Protein AF-A0A3R6VD70-F1 (afdb_monomer)

Secondary structure (DSSP, 8-state):
----S-HHHHHHHHHHHHHHHHHHTTS---HHHHHHHHHHHS-------S--------TTHHHHHHHH--STTTS---TT----------PPP---------------------PPPHHHHHHHHHHHHHHHHHHHHHHHHSPPPPPPPPP--S--HHHHHHHHHHHHHHHHHHHHHHHHHHHT--

Solvent-accessible surface area (backbone atoms only — not comparable to full-atom values): 12251 Å² total; per-residue (Å²): 126,83,85,60,96,45,71,65,60,44,52,50,52,38,43,52,52,20,53,52,51,18,66,76,64,79,41,94,55,50,40,67,57,53,52,49,52,51,63,67,65,46,80,67,74,74,72,83,63,92,74,71,70,81,71,78,70,60,96,57,48,69,60,49,36,26,74,70,41,93,46,88,87,49,39,65,82,65,90,78,67,83,76,81,75,87,71,91,79,84,85,83,88,85,80,88,84,89,78,89,85,81,89,84,90,86,88,80,92,77,81,86,71,80,71,72,53,70,65,57,56,51,52,52,52,52,50,52,51,53,53,52,52,53,53,50,52,53,63,70,66,53,78,75,83,79,76,84,80,77,88,82,84,62,89,44,73,66,57,53,52,49,52,52,50,54,53,50,50,52,52,50,52,56,49,50,52,53,57,50,55,61,70,71,75,120

Foldseek 3Di:
DPPDPDPVVLQVVLVVVQVVVCVVVVHHDDSVNVVVVVVVPPPPVPDCPVPPPPPPQPPCNLVCCQPPPPDPPSHDPPPPPPPDPDDDDDDDDDDDDDDDDDDDDDDDDDDDPPPDPVVVVVVVVVVVVVVVVVVVVVVVPDDDDDDDDDDPPDCDPVNVVVVVVVVVVVVVVVVVVVVVVVVVPD

Organism: NCBI:txid157072

Radius of gyration: 37.39 Å; Cα contacts (8 Å, |Δi|>4): 38; chains: 1; bounding box: 80×37×116 Å

Structure (mmCIF, N/CA/C/O backbone):
data_AF-A0A3R6VD70-F1
#
_entry.id   AF-A0A3R6VD70-F1
#
loop_
_atom_site.group_PDB
_atom_site.id
_atom_site.type_symbol
_atom_site.label_atom_id
_atom_site.label_alt_id
_atom_site.label_comp_id
_atom_site.label_asym_id
_atom_site.label_entity_id
_atom_site.label_seq_id
_atom_site.pdbx_PDB_ins_code
_atom_site.Cartn_x
_atom_site.Cartn_y
_atom_site.Cartn_z
_atom_site.occupancy
_atom_site.B_iso_or_equiv
_atom_site.auth_seq_id
_atom_site.auth_comp_id
_atom_site.auth_asym_id
_atom_site.auth_atom_id
_atom_site.pdbx_PDB_model_num
ATOM 1 N N . MET A 1 1 ? -10.409 2.664 -9.707 1.00 54.69 1 MET A N 1
ATOM 2 C CA . MET A 1 1 ? -11.644 3.455 -9.497 1.00 54.69 1 MET A CA 1
ATOM 3 C C . MET A 1 1 ? -12.733 2.762 -10.300 1.00 54.69 1 MET A C 1
ATOM 5 O O . MET A 1 1 ? -12.406 2.217 -11.344 1.00 54.69 1 MET A O 1
ATOM 9 N N . PHE A 1 2 ? -13.987 2.691 -9.835 1.00 66.00 2 PHE A N 1
ATOM 10 C CA . PHE A 1 2 ? -15.062 2.244 -10.731 1.00 66.00 2 PHE A CA 1
ATOM 11 C C . PHE A 1 2 ? -15.279 3.346 -11.771 1.00 66.00 2 PHE A C 1
ATOM 13 O O . PHE A 1 2 ? -16.071 4.271 -11.566 1.00 66.00 2 PHE A O 1
ATOM 20 N N . ASP A 1 3 ? -14.532 3.271 -12.869 1.00 65.06 3 ASP A N 1
ATOM 21 C CA . ASP A 1 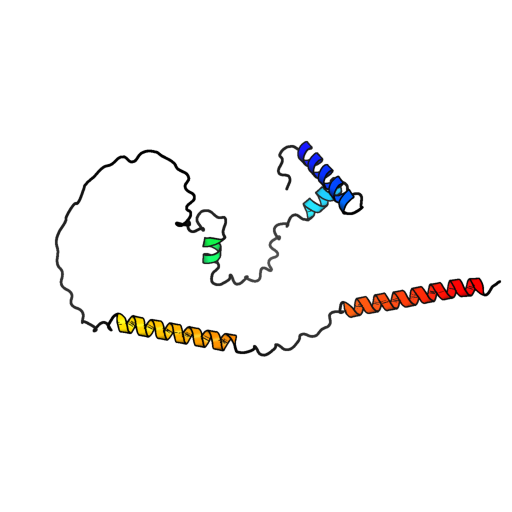3 ? -14.520 4.251 -13.956 1.00 65.06 3 ASP A CA 1
ATOM 22 C C . ASP A 1 3 ? -15.716 4.058 -14.895 1.00 65.06 3 ASP A C 1
ATOM 24 O O . ASP A 1 3 ? -15.616 4.090 -16.118 1.00 65.06 3 ASP A O 1
ATOM 28 N N . SER A 1 4 ? -16.898 3.873 -14.306 1.00 72.38 4 SER A N 1
ATOM 29 C CA . SER A 1 4 ? -18.149 3.866 -15.050 1.00 72.38 4 SER A CA 1
ATOM 30 C C . SER A 1 4 ? -18.675 5.290 -15.220 1.00 72.38 4 SER A C 1
ATOM 32 O O . SER A 1 4 ? -18.769 6.071 -14.268 1.00 72.38 4 SER A O 1
ATOM 34 N N . LYS A 1 5 ? -19.089 5.638 -16.440 1.00 77.06 5 LYS A N 1
ATOM 35 C CA . LYS A 1 5 ? -19.826 6.883 -16.717 1.00 77.06 5 LYS A CA 1
ATOM 36 C C . LYS A 1 5 ? -21.258 6.847 -16.157 1.00 77.06 5 LYS A C 1
ATOM 38 O O . LYS A 1 5 ? -21.914 7.880 -16.097 1.00 77.06 5 LYS A O 1
ATOM 43 N N . ASN A 1 6 ? -21.735 5.680 -15.716 1.00 87.44 6 ASN A N 1
ATOM 44 C CA . ASN A 1 6 ? -23.078 5.480 -15.187 1.00 87.44 6 ASN A CA 1
ATOM 45 C C . ASN A 1 6 ? -23.104 5.584 -13.649 1.00 87.44 6 ASN A C 1
ATOM 47 O O . ASN A 1 6 ? -22.506 4.777 -12.931 1.00 87.44 6 ASN A O 1
ATOM 51 N N . ASN A 1 7 ? -23.861 6.556 -13.133 1.00 85.50 7 ASN A N 1
ATOM 52 C CA . ASN A 1 7 ? -24.003 6.803 -11.695 1.00 85.50 7 ASN A CA 1
ATOM 53 C C . ASN A 1 7 ? -24.642 5.632 -10.929 1.00 85.50 7 ASN A C 1
ATOM 55 O O . ASN A 1 7 ? -24.293 5.407 -9.771 1.00 85.50 7 ASN A O 1
ATOM 59 N N . ASN A 1 8 ? -25.543 4.869 -11.554 1.00 86.44 8 ASN A N 1
ATOM 60 C CA . ASN A 1 8 ? -26.192 3.728 -10.905 1.00 86.44 8 ASN A CA 1
ATOM 61 C C . ASN A 1 8 ? -25.227 2.556 -10.735 1.00 86.44 8 ASN A C 1
ATOM 63 O O . ASN A 1 8 ? -25.192 1.948 -9.671 1.00 86.44 8 ASN A O 1
ATOM 67 N N . GLN A 1 9 ? -24.383 2.297 -11.736 1.00 87.25 9 GLN A N 1
ATOM 68 C CA . GLN A 1 9 ? -23.350 1.262 -11.638 1.00 87.25 9 GLN A CA 1
ATOM 69 C C . GLN A 1 9 ? -22.338 1.590 -10.540 1.00 87.25 9 GLN A C 1
ATOM 71 O O . GLN A 1 9 ? -21.987 0.720 -9.752 1.00 87.25 9 GLN A O 1
ATOM 76 N N . LYS A 1 10 ? -21.933 2.862 -10.423 1.00 87.44 10 LYS A N 1
ATOM 77 C CA . LYS A 1 10 ? -21.079 3.319 -9.317 1.00 87.44 10 LYS A CA 1
ATOM 78 C C . LYS A 1 10 ? -21.723 3.060 -7.957 1.00 87.44 10 LYS A C 1
ATOM 80 O O . LYS A 1 10 ? -21.079 2.490 -7.083 1.00 87.44 10 LYS A O 1
ATOM 85 N N . LYS A 1 11 ? -22.992 3.444 -7.777 1.00 87.25 11 LYS A N 1
ATOM 86 C CA . LYS A 1 11 ? -23.724 3.211 -6.520 1.00 87.25 11 LYS A CA 1
ATOM 87 C C . LYS A 1 11 ? -23.830 1.724 -6.187 1.00 87.25 11 LYS A C 1
ATOM 89 O O . LYS A 1 11 ? -23.557 1.354 -5.051 1.00 87.25 11 LYS A O 1
ATOM 94 N N . LEU A 1 12 ? -24.175 0.891 -7.169 1.00 90.25 12 LEU A N 1
ATOM 95 C CA . LEU A 1 12 ? -24.279 -0.556 -6.992 1.00 90.25 12 LEU A CA 1
ATOM 96 C C . LEU A 1 12 ? -22.931 -1.174 -6.602 1.00 90.25 12 LEU A C 1
ATOM 98 O O . LEU A 1 12 ? -22.871 -1.971 -5.675 1.00 90.25 12 LEU A O 1
ATOM 102 N N . ALA A 1 13 ? -21.845 -0.753 -7.247 1.00 89.62 13 ALA A N 1
ATOM 103 C CA . ALA A 1 13 ? -20.505 -1.239 -6.946 1.00 89.62 13 ALA A CA 1
ATOM 104 C C . ALA A 1 13 ? -20.054 -0.865 -5.522 1.00 89.62 13 ALA A C 1
ATOM 106 O O . ALA A 1 13 ? -19.558 -1.713 -4.785 1.00 89.62 13 ALA A O 1
ATOM 107 N N . TYR A 1 14 ? -20.296 0.379 -5.089 1.00 89.69 14 TYR A N 1
ATOM 108 C CA . TYR A 1 14 ? -20.021 0.790 -3.707 1.00 89.69 14 TYR A CA 1
ATOM 109 C C . TYR A 1 14 ? -20.935 0.108 -2.682 1.00 89.69 14 TYR A C 1
ATOM 111 O O . TYR A 1 14 ? -20.520 -0.089 -1.544 1.00 89.69 14 TYR A O 1
ATOM 119 N N . ALA A 1 15 ? -22.173 -0.232 -3.044 1.00 89.81 15 ALA A N 1
ATOM 120 C CA . ALA A 1 15 ? -23.073 -1.003 -2.187 1.00 89.81 15 ALA A CA 1
ATOM 121 C C . ALA A 1 15 ? -22.614 -2.462 -2.048 1.00 89.81 15 ALA A C 1
ATOM 123 O O . ALA A 1 15 ? -22.567 -2.974 -0.934 1.00 89.81 15 ALA A O 1
ATOM 124 N N . SER A 1 16 ? -22.196 -3.090 -3.150 1.00 91.50 16 SER A N 1
ATOM 125 C CA . SER A 1 16 ? -21.636 -4.446 -3.152 1.00 91.50 16 SER A CA 1
ATOM 126 C C . SER A 1 16 ? -20.364 -4.523 -2.310 1.00 91.50 16 SER A C 1
ATOM 128 O O . SER A 1 16 ? -20.257 -5.376 -1.436 1.00 91.50 16 SER A O 1
ATOM 130 N N . LEU A 1 17 ? -19.442 -3.575 -2.504 1.00 90.50 17 LEU A N 1
ATOM 131 C CA . LEU A 1 17 ? -18.210 -3.492 -1.720 1.00 90.50 17 LEU A CA 1
ATOM 132 C C . LEU A 1 17 ? -18.493 -3.252 -0.229 1.00 90.50 17 LEU A C 1
ATOM 134 O O . LEU A 1 17 ? -17.818 -3.813 0.627 1.00 90.50 17 LEU A O 1
ATOM 138 N N . ALA A 1 18 ? -19.497 -2.430 0.096 1.00 90.00 18 ALA A N 1
ATOM 139 C CA . ALA A 1 18 ? -19.909 -2.205 1.479 1.00 90.00 18 ALA A CA 1
ATOM 140 C C . ALA A 1 18 ? -20.423 -3.483 2.141 1.00 90.00 18 ALA A C 1
ATOM 142 O O . ALA A 1 18 ? -20.054 -3.754 3.281 1.00 90.00 18 ALA A O 1
ATOM 143 N N . ALA A 1 19 ? -21.247 -4.261 1.439 1.00 89.56 19 ALA A N 1
ATOM 144 C CA . ALA A 1 19 ? -21.772 -5.521 1.949 1.00 89.56 19 ALA A CA 1
ATOM 145 C C . ALA A 1 19 ? -20.649 -6.542 2.184 1.00 89.56 19 ALA A C 1
ATOM 147 O O . ALA A 1 19 ? -20.566 -7.116 3.265 1.00 89.56 19 ALA A O 1
ATOM 148 N N . GLU A 1 20 ? -19.745 -6.698 1.216 1.00 90.38 20 GLU A N 1
ATOM 149 C CA . GLU A 1 20 ? -18.618 -7.631 1.305 1.00 90.38 20 GLU A CA 1
ATOM 150 C C . GLU A 1 20 ? -17.663 -7.276 2.451 1.00 90.38 20 GLU A C 1
ATOM 152 O O . GLU A 1 20 ? -17.375 -8.114 3.305 1.00 90.38 20 GLU A O 1
ATOM 157 N N . LEU A 1 21 ? -17.263 -6.004 2.554 1.00 90.44 21 LEU A N 1
ATOM 158 C CA . LEU A 1 21 ? -16.431 -5.532 3.663 1.00 90.44 21 LEU A CA 1
ATOM 159 C C . LEU A 1 21 ? -17.140 -5.643 5.012 1.00 90.44 21 LEU A C 1
ATOM 161 O O . LEU A 1 21 ? -16.475 -5.841 6.027 1.00 90.44 21 LEU A O 1
ATOM 165 N N . SER A 1 22 ? -18.470 -5.516 5.037 1.00 89.62 22 SER A N 1
ATOM 166 C CA . SER A 1 22 ? -19.219 -5.643 6.285 1.00 89.62 22 SER A CA 1
ATOM 167 C C . SER A 1 22 ? -19.225 -7.067 6.819 1.00 89.62 22 SER A C 1
ATOM 169 O O . SER A 1 22 ? -19.112 -7.249 8.028 1.00 89.62 22 SER A O 1
ATOM 171 N N . VAL A 1 23 ? -19.311 -8.055 5.924 1.00 90.25 23 VAL A N 1
ATOM 172 C CA . VAL A 1 23 ? -19.190 -9.478 6.267 1.00 90.25 23 VAL A CA 1
ATOM 173 C C . VAL A 1 23 ? -17.756 -9.813 6.669 1.00 90.25 23 VAL A C 1
ATOM 175 O O . VAL A 1 23 ? -17.542 -10.497 7.659 1.00 90.25 23 VAL A O 1
ATOM 178 N N . GLN A 1 24 ? -16.761 -9.313 5.934 1.00 93.50 24 GLN A N 1
ATOM 179 C CA . GLN A 1 24 ? -15.360 -9.651 6.189 1.00 93.50 24 GLN A CA 1
ATOM 180 C C . GLN A 1 24 ? -14.827 -9.086 7.516 1.00 93.50 24 GLN A C 1
ATOM 182 O O . GLN A 1 24 ? -13.959 -9.692 8.138 1.00 93.50 24 GLN A O 1
ATOM 187 N N . MET A 1 25 ? -15.304 -7.909 7.924 1.00 90.88 25 MET A N 1
ATOM 188 C CA . MET A 1 25 ? -14.799 -7.181 9.094 1.00 90.88 25 MET A CA 1
ATOM 189 C C . MET A 1 25 ? -15.761 -7.210 10.292 1.00 90.88 25 MET A C 1
ATOM 191 O O . MET A 1 25 ? -15.547 -6.450 11.238 1.00 90.88 25 MET A O 1
ATOM 195 N N . ASP A 1 26 ? -16.843 -7.998 10.225 1.00 89.50 26 ASP A N 1
ATOM 196 C CA . ASP A 1 26 ? -17.923 -8.051 11.226 1.00 89.50 26 ASP A CA 1
ATOM 197 C C . ASP A 1 26 ? -18.410 -6.658 11.679 1.00 89.50 26 ASP A C 1
ATOM 199 O O . ASP A 1 26 ? -18.709 -6.396 12.848 1.00 89.50 26 ASP A O 1
ATOM 203 N N . ARG A 1 27 ? -18.468 -5.708 10.739 1.00 89.56 27 ARG A N 1
ATOM 204 C CA . ARG A 1 27 ? -18.794 -4.305 11.023 1.00 89.56 27 ARG A CA 1
ATOM 205 C C . ARG A 1 27 ? -19.620 -3.696 9.906 1.00 89.56 27 ARG A C 1
ATOM 207 O O . ARG A 1 27 ? -19.253 -3.782 8.749 1.00 89.56 27 ARG A O 1
ATOM 214 N N . THR A 1 28 ? -20.684 -2.969 10.234 1.00 87.94 28 THR A N 1
ATOM 215 C CA . THR A 1 28 ? -21.526 -2.321 9.217 1.00 87.94 28 THR A CA 1
ATOM 216 C C . THR A 1 28 ? -20.820 -1.131 8.557 1.00 87.94 28 THR A C 1
ATOM 218 O O . THR A 1 28 ? -20.562 -0.116 9.215 1.00 87.94 28 THR A O 1
ATOM 221 N N . PHE A 1 29 ? -20.568 -1.222 7.251 1.00 86.25 29 PHE A N 1
ATOM 222 C CA . PHE A 1 29 ? -20.078 -0.122 6.419 1.00 86.25 29 PHE A CA 1
ATOM 223 C C . PHE A 1 29 ? -21.181 0.428 5.512 1.00 86.25 29 PHE A C 1
ATOM 225 O O . PHE A 1 29 ? -21.961 -0.311 4.921 1.00 86.25 29 PHE A O 1
ATOM 232 N N . THR A 1 30 ? -21.232 1.754 5.362 1.00 88.81 30 THR A N 1
ATOM 233 C CA . THR A 1 30 ? -22.141 2.430 4.422 1.00 88.81 30 THR A CA 1
ATOM 234 C C . THR A 1 30 ? -21.397 2.845 3.155 1.00 88.81 30 THR A C 1
ATOM 236 O O . THR A 1 30 ? -20.272 3.342 3.226 1.00 88.81 30 THR A O 1
ATOM 239 N N . SER A 1 31 ? -22.047 2.767 1.990 1.00 84.00 31 SER A N 1
ATOM 240 C CA . SER A 1 31 ? -21.457 3.180 0.703 1.00 84.00 31 SER A CA 1
ATOM 241 C C . SER A 1 31 ? -20.896 4.608 0.715 1.00 84.00 31 SER A C 1
ATOM 243 O O . SER A 1 31 ? -19.850 4.862 0.125 1.00 84.00 31 SER A O 1
ATOM 245 N N . LYS A 1 32 ? -21.536 5.534 1.445 1.00 84.06 32 LYS A N 1
ATOM 246 C CA . LYS A 1 32 ? -21.049 6.912 1.627 1.00 84.06 32 LYS A CA 1
ATOM 247 C C . LYS A 1 32 ? -19.701 6.962 2.356 1.00 84.06 32 LYS A C 1
ATOM 249 O O . LYS A 1 32 ? -18.838 7.739 1.969 1.00 84.06 32 LYS A O 1
ATOM 254 N N . GLN A 1 33 ? -19.510 6.129 3.380 1.00 85.38 33 GLN A N 1
ATOM 255 C CA . GLN A 1 33 ? -18.261 6.075 4.146 1.00 85.38 33 GLN A CA 1
ATOM 256 C C . GLN A 1 33 ? -17.117 5.542 3.284 1.00 85.38 33 GLN A C 1
ATOM 258 O O . GLN A 1 33 ? -16.023 6.095 3.315 1.00 85.38 33 GLN A O 1
ATOM 263 N N . LEU A 1 34 ? -17.374 4.515 2.470 1.00 84.12 34 LEU A N 1
ATOM 264 C CA . LEU A 1 34 ? -16.377 3.982 1.539 1.00 84.12 34 LEU A CA 1
ATOM 265 C C . LEU A 1 34 ? -16.031 4.975 0.435 1.00 84.12 34 LEU A C 1
ATOM 267 O O . LEU A 1 34 ? -14.860 5.141 0.111 1.00 84.12 34 LEU A O 1
ATOM 271 N N . GLN A 1 35 ? -17.025 5.672 -0.114 1.00 83.56 35 GLN A N 1
ATOM 272 C CA . GLN A 1 35 ? -16.795 6.694 -1.130 1.00 83.56 35 GLN A CA 1
ATOM 273 C C . GLN A 1 35 ? -15.968 7.868 -0.587 1.00 83.56 35 GLN A C 1
ATOM 275 O O . GLN A 1 35 ? -15.071 8.356 -1.276 1.00 83.56 35 GLN A O 1
ATOM 280 N N . ASP A 1 36 ? -16.247 8.304 0.641 1.00 83.12 36 ASP A N 1
ATOM 281 C CA . ASP A 1 36 ? -15.520 9.379 1.316 1.00 83.12 36 ASP A CA 1
ATOM 282 C C . ASP A 1 36 ? -14.080 8.960 1.641 1.00 83.12 36 ASP A C 1
ATOM 284 O O . ASP A 1 36 ? -13.129 9.605 1.198 1.00 83.12 36 ASP A O 1
ATOM 288 N N . LYS A 1 37 ? -13.897 7.791 2.276 1.00 81.25 37 LYS A N 1
ATOM 289 C CA . LYS A 1 37 ? -12.568 7.218 2.536 1.00 81.25 37 LYS A CA 1
ATOM 290 C C . LYS A 1 37 ? -11.765 7.043 1.255 1.00 81.25 37 LYS A C 1
ATOM 292 O O . LYS A 1 37 ? -10.609 7.458 1.212 1.00 81.25 37 LYS A O 1
ATOM 297 N N . TRP A 1 38 ? -12.383 6.536 0.191 1.00 77.38 38 TRP A N 1
ATOM 298 C CA . TRP A 1 38 ? -11.721 6.396 -1.102 1.00 77.38 38 TRP A CA 1
ATOM 299 C C . TRP A 1 38 ? -11.316 7.753 -1.688 1.00 77.38 38 TRP A C 1
ATOM 301 O O . TRP A 1 38 ? -10.206 7.912 -2.194 1.00 77.38 38 TRP A O 1
ATOM 311 N N . SER A 1 39 ? -12.195 8.754 -1.584 1.00 74.81 39 SER A N 1
ATOM 312 C CA . SER A 1 39 ? -11.924 10.119 -2.049 1.00 74.81 39 SER A CA 1
ATOM 313 C C . SER A 1 39 ? -10.763 10.764 -1.291 1.00 74.81 39 SER A C 1
ATOM 315 O O . SER A 1 39 ? -9.957 11.443 -1.920 1.00 74.81 39 SER A O 1
ATOM 317 N N . THR A 1 40 ? -10.630 10.489 0.012 1.00 68.06 40 THR A N 1
ATOM 318 C CA . THR A 1 40 ? -9.491 10.930 0.838 1.00 68.06 40 THR A CA 1
ATOM 319 C C . THR A 1 40 ? -8.220 10.105 0.631 1.00 68.06 40 THR A C 1
ATOM 321 O O . THR A 1 40 ? -7.126 10.617 0.828 1.00 68.06 40 THR A O 1
ATOM 324 N N . SER A 1 41 ? -8.350 8.842 0.213 1.00 65.44 41 SER A N 1
ATOM 325 C CA . SER A 1 41 ? -7.220 7.948 -0.076 1.00 65.44 41 SER A CA 1
ATOM 326 C C . SER A 1 41 ? -6.649 8.122 -1.479 1.00 65.44 41 SER A C 1
ATOM 328 O O . SER A 1 41 ? -5.656 7.481 -1.819 1.00 65.44 41 SER A O 1
ATOM 330 N N . 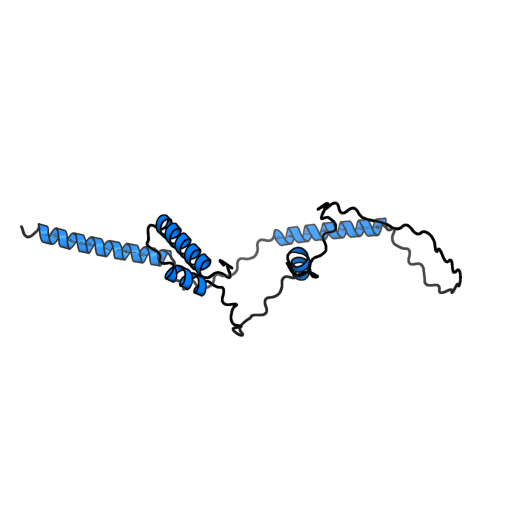LYS A 1 42 ? -7.257 8.984 -2.310 1.00 61.50 42 LYS A N 1
ATOM 331 C CA . LYS A 1 42 ? -6.584 9.445 -3.522 1.00 61.50 42 LYS A CA 1
ATOM 332 C C . LYS A 1 42 ? -5.237 10.004 -3.068 1.00 61.50 42 LYS A C 1
ATOM 334 O O . LYS A 1 42 ? -5.247 10.877 -2.198 1.00 61.50 42 LYS A O 1
ATOM 339 N N . PRO A 1 43 ? -4.100 9.559 -3.628 1.00 50.75 43 PRO A N 1
ATOM 340 C CA . PRO A 1 43 ? -2.883 10.329 -3.502 1.00 50.75 43 PRO A CA 1
ATOM 341 C C . PRO A 1 43 ? -3.205 11.675 -4.145 1.00 50.75 43 PRO A C 1
ATOM 343 O O . PRO A 1 43 ? -3.237 11.805 -5.368 1.00 50.75 43 PRO A O 1
ATOM 346 N N . SER A 1 44 ? -3.568 12.658 -3.318 1.00 48.09 44 SER A N 1
ATOM 347 C CA . SER A 1 44 ? -3.517 14.054 -3.705 1.00 48.09 44 SER A CA 1
ATOM 348 C C . SER A 1 44 ? -2.103 14.207 -4.213 1.00 48.09 44 SER A C 1
ATOM 350 O O . SER A 1 44 ? -1.160 14.014 -3.442 1.00 48.09 44 SER A O 1
ATOM 352 N N . ASN A 1 45 ? -1.969 14.371 -5.531 1.00 54.50 45 ASN A N 1
ATOM 353 C CA . ASN A 1 45 ? -0.691 14.597 -6.176 1.00 54.50 45 ASN A CA 1
ATOM 354 C C . ASN A 1 45 ? 0.026 15.614 -5.289 1.00 54.50 45 ASN A C 1
ATOM 356 O O . ASN A 1 45 ? -0.568 16.678 -5.081 1.00 54.50 45 ASN A O 1
ATOM 360 N N . PRO A 1 46 ? 1.152 15.257 -4.639 1.00 47.59 46 PRO A N 1
ATOM 361 C CA . PRO A 1 46 ? 1.644 16.031 -3.518 1.00 47.59 46 PRO A CA 1
ATOM 362 C C . PRO A 1 46 ? 1.772 17.461 -4.003 1.00 47.59 46 PRO A C 1
ATOM 364 O O . PRO A 1 46 ? 2.505 17.739 -4.959 1.00 47.59 46 PRO A O 1
ATOM 367 N N . GLN A 1 47 ? 0.977 18.342 -3.390 1.00 56.75 47 GLN A N 1
ATOM 368 C CA . GLN A 1 47 ? 1.084 19.774 -3.597 1.00 56.75 47 GLN A CA 1
ATOM 369 C C . GLN A 1 47 ? 2.581 20.081 -3.511 1.00 56.75 47 GLN A C 1
ATOM 371 O O . GLN A 1 47 ? 3.231 19.529 -2.615 1.00 56.75 47 GLN A O 1
ATOM 376 N N . PRO A 1 48 ? 3.163 20.847 -4.449 1.00 48.97 48 PRO A N 1
ATOM 377 C CA . PRO A 1 48 ? 4.585 21.131 -4.431 1.00 48.97 48 PRO A CA 1
ATOM 378 C C . PRO A 1 48 ? 4.873 22.011 -3.214 1.00 48.97 48 PRO A C 1
ATOM 380 O O . PRO A 1 48 ? 4.970 23.228 -3.303 1.00 48.97 48 PRO A O 1
ATOM 383 N N . THR A 1 49 ? 4.986 21.385 -2.047 1.00 51.78 49 THR A N 1
ATOM 384 C CA . THR A 1 49 ? 5.668 21.953 -0.906 1.00 51.78 49 THR A CA 1
ATOM 385 C C . THR A 1 49 ? 7.085 22.173 -1.417 1.00 51.78 49 THR A C 1
ATOM 387 O O . THR A 1 49 ? 7.733 21.248 -1.915 1.00 51.78 49 THR A O 1
ATOM 390 N N . GLY A 1 50 ? 7.534 23.428 -1.421 1.00 57.19 50 GLY A N 1
ATOM 391 C CA . GLY A 1 50 ? 8.798 23.882 -2.016 1.00 57.19 50 GLY A CA 1
ATOM 392 C C . GLY A 1 50 ? 10.064 23.289 -1.386 1.00 57.19 50 GLY A C 1
ATOM 393 O O . GLY A 1 50 ? 11.146 23.830 -1.560 1.00 57.19 50 GLY A O 1
ATOM 394 N N . ASN A 1 51 ? 9.946 22.163 -0.682 1.00 57.06 51 ASN A N 1
ATOM 395 C CA . ASN A 1 51 ? 11.002 21.468 0.034 1.00 57.06 51 ASN A CA 1
ATOM 396 C C . ASN A 1 51 ? 11.411 20.174 -0.686 1.00 57.06 51 ASN A C 1
ATOM 398 O O . ASN A 1 51 ? 11.790 19.195 -0.038 1.00 57.06 51 ASN A O 1
ATOM 402 N N . LYS A 1 52 ? 11.346 20.130 -2.024 1.00 57.78 52 LYS A N 1
ATOM 403 C CA . LYS A 1 52 ? 11.953 19.022 -2.771 1.00 57.78 52 LYS A CA 1
ATOM 404 C C . LYS A 1 52 ? 13.468 19.179 -2.679 1.00 57.78 52 LYS A C 1
ATOM 406 O O . LYS A 1 52 ? 14.072 19.881 -3.484 1.00 57.78 52 LYS A O 1
ATOM 411 N N . LYS A 1 53 ? 14.094 18.527 -1.692 1.00 60.31 53 LYS A N 1
ATOM 412 C CA . LYS A 1 53 ? 15.534 18.250 -1.757 1.00 60.31 53 LYS A CA 1
ATOM 413 C C . LYS A 1 53 ? 15.768 17.581 -3.107 1.00 60.31 53 LYS A C 1
ATOM 415 O O . LYS A 1 53 ? 15.090 16.592 -3.394 1.00 60.31 53 LYS A O 1
ATOM 420 N N . ALA A 1 54 ? 16.643 18.154 -3.935 1.00 60.12 54 ALA A N 1
ATOM 421 C CA . ALA A 1 54 ? 16.983 17.605 -5.240 1.00 60.12 54 ALA A CA 1
ATOM 422 C C . ALA A 1 54 ? 17.318 16.125 -5.048 1.00 60.12 54 ALA A C 1
ATOM 424 O O . ALA A 1 54 ? 18.333 15.773 -4.446 1.00 60.12 54 ALA A O 1
ATOM 425 N N . THR A 1 55 ? 16.389 15.257 -5.439 1.00 62.31 55 THR A N 1
ATOM 426 C CA . THR A 1 55 ? 16.574 13.823 -5.284 1.00 62.31 55 THR A CA 1
ATOM 427 C C . THR A 1 55 ? 17.632 13.482 -6.307 1.00 62.31 55 THR A C 1
ATOM 429 O O . THR A 1 55 ? 17.392 13.652 -7.501 1.00 62.31 55 THR A O 1
ATOM 432 N N . LYS A 1 56 ? 18.836 13.128 -5.846 1.00 70.94 56 LYS A N 1
ATOM 433 C CA . LYS A 1 56 ? 19.914 12.727 -6.742 1.00 70.94 56 LYS A CA 1
ATOM 434 C C . LYS A 1 56 ? 19.390 11.526 -7.513 1.00 70.94 56 LYS A C 1
ATOM 436 O O . LYS A 1 56 ? 19.188 10.455 -6.945 1.00 70.94 56 LYS A O 1
ATOM 441 N N . VAL A 1 57 ? 19.066 11.770 -8.774 1.00 73.69 57 VAL A N 1
ATOM 442 C CA . VAL A 1 57 ? 18.546 10.760 -9.676 1.00 73.69 57 VAL A CA 1
ATOM 443 C C . VAL A 1 57 ? 19.597 9.641 -9.734 1.00 73.69 57 VAL A C 1
ATOM 445 O O . VAL A 1 57 ? 20.788 9.956 -9.838 1.00 73.69 57 VAL A O 1
ATOM 448 N N . PRO A 1 58 ? 19.214 8.359 -9.572 1.00 83.19 58 PRO A N 1
ATOM 449 C CA . PRO A 1 58 ? 20.165 7.256 -9.667 1.00 83.19 58 PRO A CA 1
ATOM 450 C C . PRO A 1 58 ? 20.964 7.353 -10.971 1.00 83.19 58 PRO A C 1
ATOM 452 O O . PRO A 1 58 ? 20.409 7.756 -11.990 1.00 83.19 58 PRO A O 1
ATOM 455 N N . SER A 1 59 ? 22.249 6.986 -10.958 1.00 81.75 59 SER A N 1
ATOM 456 C CA . SER A 1 59 ? 23.165 7.222 -12.094 1.00 81.75 59 SER A CA 1
ATOM 457 C C . SER A 1 59 ? 22.677 6.653 -13.429 1.00 81.75 59 SER A C 1
ATOM 459 O O . SER A 1 59 ? 23.091 7.128 -14.477 1.00 81.75 59 SER A O 1
ATOM 461 N N . ASN A 1 60 ? 21.796 5.653 -13.383 1.00 85.31 60 ASN A N 1
ATOM 462 C CA . ASN A 1 60 ? 21.311 4.903 -14.537 1.00 85.31 60 ASN A CA 1
ATOM 463 C C . ASN A 1 60 ? 19.813 5.150 -14.789 1.00 85.31 60 ASN A C 1
ATOM 465 O O . ASN A 1 60 ? 19.117 4.283 -15.312 1.00 85.31 60 ASN A O 1
ATOM 469 N N . TYR A 1 61 ? 19.277 6.292 -14.358 1.00 84.69 61 TYR A N 1
ATOM 470 C CA . TYR A 1 61 ? 17.849 6.587 -14.485 1.00 84.69 61 TYR A CA 1
ATOM 471 C C . TYR A 1 61 ? 17.354 6.616 -15.926 1.00 84.69 61 TYR A C 1
ATOM 473 O O . TYR A 1 61 ? 16.245 6.157 -16.179 1.00 84.69 61 TYR A O 1
ATOM 481 N N . ASP A 1 62 ? 18.190 7.043 -16.867 1.00 83.31 62 ASP A N 1
ATOM 482 C CA . ASP A 1 62 ? 17.859 7.003 -18.292 1.00 83.31 62 ASP A CA 1
ATOM 483 C C . ASP A 1 62 ? 17.629 5.561 -18.772 1.00 83.31 62 ASP A C 1
ATOM 485 O O . ASP A 1 62 ? 16.625 5.287 -19.421 1.00 83.31 62 ASP A O 1
ATOM 489 N N . ILE A 1 63 ? 18.472 4.616 -18.334 1.00 80.75 63 ILE A N 1
ATOM 490 C CA . ILE A 1 63 ? 18.341 3.177 -18.634 1.00 80.75 63 ILE A CA 1
ATOM 491 C C . ILE A 1 63 ? 17.085 2.593 -17.969 1.00 80.75 63 ILE A C 1
ATOM 493 O O . ILE A 1 63 ? 16.367 1.786 -18.556 1.00 80.75 63 ILE A O 1
ATOM 497 N N . MET A 1 64 ? 16.780 3.008 -16.736 1.00 86.38 64 MET A N 1
ATOM 498 C CA . MET A 1 64 ? 15.551 2.574 -16.063 1.00 86.38 64 MET A CA 1
ATOM 499 C C . MET A 1 64 ? 14.307 3.076 -16.796 1.00 86.38 64 MET A C 1
ATOM 501 O O . MET A 1 64 ? 13.342 2.332 -16.935 1.00 86.38 64 MET A O 1
ATOM 505 N N . LEU A 1 65 ? 14.316 4.314 -17.297 1.00 85.06 65 LEU A N 1
ATOM 506 C CA . LEU A 1 65 ? 13.225 4.814 -18.127 1.00 85.06 65 LEU A CA 1
ATOM 507 C C . LEU A 1 65 ? 13.148 4.070 -19.465 1.00 85.06 65 LEU A C 1
ATOM 509 O O . LEU A 1 65 ? 12.050 3.827 -19.962 1.00 85.06 65 LEU A O 1
ATOM 513 N N . GLU A 1 66 ? 14.286 3.667 -20.013 1.00 81.69 66 GLU A N 1
ATOM 514 C CA . GLU A 1 66 ? 14.370 2.949 -21.280 1.00 81.69 66 GLU A CA 1
ATOM 515 C C . GLU A 1 66 ? 13.725 1.559 -21.253 1.00 81.69 66 GLU A C 1
ATOM 517 O O . GLU A 1 66 ? 13.221 1.089 -22.270 1.00 81.69 66 GLU A O 1
ATOM 522 N N . TYR A 1 67 ? 13.686 0.906 -20.091 1.00 73.75 67 TYR A N 1
ATOM 523 C CA . TYR A 1 67 ? 13.092 -0.426 -19.959 1.00 73.75 67 TYR A CA 1
ATOM 524 C C . TYR A 1 67 ? 11.763 -0.423 -19.190 1.00 73.75 67 TYR A C 1
ATOM 526 O O . TYR A 1 67 ? 10.852 -1.182 -19.517 1.00 73.75 67 TYR A O 1
ATOM 534 N N . TRP A 1 68 ? 11.613 0.451 -18.191 1.00 80.94 68 TRP A N 1
ATOM 535 C CA . TRP A 1 68 ? 10.447 0.469 -17.301 1.00 80.94 68 TRP A CA 1
ATOM 536 C C . TRP A 1 68 ? 9.485 1.636 -17.522 1.00 80.94 68 TRP A C 1
ATOM 538 O O . TRP A 1 68 ? 8.449 1.678 -16.861 1.00 80.94 68 TRP A O 1
ATOM 548 N N . SER A 1 69 ? 9.776 2.606 -18.400 1.00 78.12 69 SER A N 1
ATOM 549 C CA . SER A 1 69 ? 8.796 3.672 -18.640 1.00 78.12 69 SER A CA 1
ATOM 550 C C . SER A 1 69 ? 7.667 3.192 -19.548 1.00 78.12 69 SER A C 1
ATOM 552 O O . SER A 1 69 ? 7.902 2.603 -20.589 1.00 78.12 69 SER A O 1
ATOM 554 N N . GLU A 1 70 ? 6.426 3.523 -19.205 1.00 76.00 70 GLU A N 1
ATOM 555 C CA . GLU A 1 70 ? 5.254 3.304 -20.071 1.00 76.00 70 GLU A CA 1
ATOM 556 C C . GLU A 1 70 ? 5.138 4.380 -21.177 1.00 76.00 70 GLU A C 1
ATOM 558 O O . GLU A 1 70 ? 4.142 4.462 -21.901 1.00 76.00 70 GLU A O 1
ATOM 563 N N . ARG A 1 71 ? 6.136 5.272 -21.295 1.00 73.94 71 ARG A N 1
ATOM 564 C CA . ARG A 1 71 ? 6.118 6.399 -22.233 1.00 73.94 71 ARG A CA 1
ATOM 565 C C . ARG A 1 71 ? 6.652 5.959 -23.592 1.00 73.94 71 ARG A C 1
ATOM 567 O O . ARG A 1 71 ? 7.842 5.686 -23.747 1.00 73.94 71 ARG A O 1
ATOM 574 N N . LYS A 1 72 ? 5.775 5.985 -24.600 1.00 66.06 72 LYS A N 1
ATOM 575 C CA . LYS A 1 72 ? 6.153 5.786 -26.006 1.00 66.06 72 LYS A CA 1
ATOM 576 C C . LYS A 1 72 ? 7.275 6.758 -26.394 1.00 66.06 72 LYS A C 1
ATOM 578 O O . LYS A 1 72 ? 7.136 7.963 -26.191 1.00 66.06 72 LYS A O 1
ATOM 583 N N . GLY A 1 73 ? 8.375 6.222 -26.923 1.00 70.31 73 GLY A N 1
ATOM 584 C CA . GLY A 1 73 ? 9.563 6.983 -27.333 1.00 70.31 73 GLY A CA 1
ATOM 585 C C . GLY A 1 73 ? 10.683 7.074 -26.292 1.00 70.31 73 GLY A C 1
ATOM 586 O O . GLY A 1 73 ? 11.755 7.564 -26.628 1.00 70.31 73 GLY A O 1
ATOM 587 N N . LEU A 1 74 ? 10.468 6.606 -25.056 1.00 67.44 74 LEU A N 1
ATOM 588 C CA . LEU A 1 74 ? 11.571 6.349 -24.123 1.00 67.44 74 LEU A CA 1
ATOM 589 C C . LEU A 1 74 ? 11.933 4.873 -24.065 1.00 67.44 74 LEU A C 1
ATOM 591 O O . LEU A 1 74 ? 13.081 4.573 -23.781 1.00 67.44 74 LEU A O 1
ATOM 595 N N . GLN A 1 75 ? 10.994 3.971 -24.353 1.00 71.88 75 GLN A N 1
ATOM 596 C CA . GLN A 1 75 ? 11.301 2.551 -24.435 1.00 71.88 75 GLN A CA 1
ATOM 597 C C . GLN A 1 75 ? 12.175 2.244 -25.650 1.00 71.88 75 GLN A C 1
ATOM 599 O O . GLN A 1 75 ? 11.870 2.701 -26.754 1.00 71.88 75 GLN A O 1
ATOM 604 N N . ARG A 1 76 ? 13.201 1.405 -25.476 1.00 68.19 76 ARG A N 1
ATOM 605 C CA . ARG A 1 76 ? 13.737 0.659 -26.618 1.00 68.19 76 ARG A CA 1
ATOM 606 C C . ARG A 1 76 ? 12.656 -0.282 -27.100 1.00 68.19 76 ARG A C 1
ATOM 608 O O . ARG A 1 76 ? 12.151 -1.097 -26.331 1.00 68.19 76 ARG A O 1
ATOM 615 N N . GLU A 1 77 ? 12.334 -0.192 -28.377 1.00 63.25 77 GLU A N 1
ATOM 616 C CA . GLU A 1 77 ? 11.646 -1.269 -29.065 1.00 63.25 77 GLU A CA 1
ATOM 617 C C . GLU A 1 77 ? 12.445 -2.564 -28.854 1.00 63.25 77 GLU A C 1
ATOM 619 O O . GLU A 1 77 ? 13.594 -2.704 -29.277 1.00 63.25 77 GLU A O 1
ATOM 624 N N . SER A 1 78 ? 11.874 -3.480 -28.070 1.00 64.00 78 SER A N 1
ATOM 625 C CA . SER A 1 78 ? 12.463 -4.790 -27.835 1.00 64.00 78 SER A CA 1
ATOM 626 C C . SER A 1 78 ? 12.455 -5.546 -29.160 1.00 64.00 78 SER A C 1
ATOM 628 O O . SER A 1 78 ? 11.431 -6.095 -29.558 1.00 64.00 78 SER A O 1
ATOM 630 N N . LEU A 1 79 ? 13.605 -5.600 -29.840 1.00 60.56 79 LEU A N 1
ATOM 631 C CA . LEU A 1 79 ? 13.807 -6.391 -31.066 1.00 60.56 79 LEU A CA 1
ATOM 632 C C . LEU A 1 79 ? 13.724 -7.914 -30.827 1.00 60.56 79 LEU A C 1
ATOM 634 O O . LEU A 1 79 ? 13.937 -8.698 -31.745 1.00 60.56 79 LEU A O 1
ATOM 638 N N . LEU A 1 80 ? 13.442 -8.335 -29.590 1.00 52.41 80 LEU A N 1
ATOM 639 C CA . LEU A 1 80 ? 13.263 -9.725 -29.168 1.00 52.41 80 LEU A CA 1
ATOM 640 C C . LEU A 1 80 ? 11.801 -10.052 -28.822 1.00 52.41 80 LEU A C 1
ATOM 642 O O . LEU A 1 80 ? 11.527 -11.105 -28.250 1.00 52.41 80 LEU A O 1
ATOM 646 N N . SER A 1 81 ? 10.855 -9.161 -29.135 1.00 46.97 81 SER A N 1
ATOM 647 C CA . SER A 1 81 ? 9.432 -9.470 -29.011 1.00 46.97 81 SER A CA 1
ATOM 648 C C . SER A 1 81 ? 9.001 -10.380 -30.161 1.00 46.97 81 SER A C 1
ATOM 650 O O . SER A 1 81 ? 8.580 -9.906 -31.211 1.00 46.97 81 SER A O 1
ATOM 652 N N . THR A 1 82 ? 9.097 -11.692 -29.961 1.00 54.12 82 THR A N 1
ATOM 653 C CA . THR A 1 82 ? 8.528 -12.72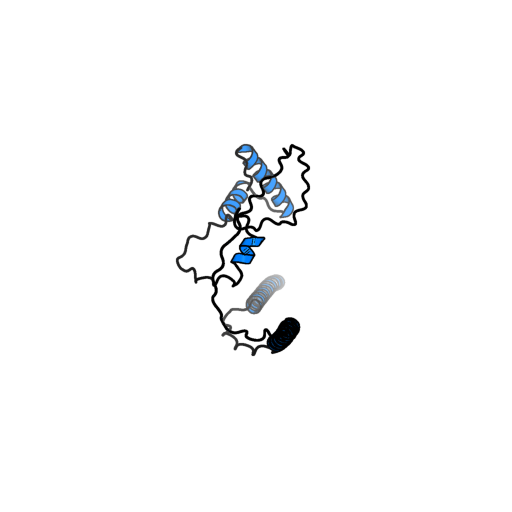0 -30.852 1.00 54.12 82 THR A CA 1
ATOM 654 C C . THR A 1 82 ? 7.011 -12.852 -30.651 1.00 54.12 82 THR A C 1
ATOM 656 O O . THR A 1 82 ? 6.493 -13.962 -30.558 1.00 54.12 82 THR A O 1
ATOM 659 N N . ASP A 1 83 ? 6.292 -11.733 -30.530 1.00 52.94 83 ASP A N 1
ATOM 660 C CA . ASP A 1 83 ? 4.829 -11.766 -30.608 1.00 52.94 83 ASP A CA 1
ATOM 661 C C . ASP A 1 83 ? 4.470 -11.745 -32.098 1.00 52.94 83 ASP A C 1
ATOM 663 O O . ASP A 1 83 ? 4.376 -10.701 -32.744 1.00 52.94 83 ASP A O 1
ATOM 667 N N . ASP A 1 84 ? 4.456 -12.949 -32.665 1.00 46.69 84 ASP A N 1
ATOM 668 C CA . ASP A 1 84 ? 4.094 -13.260 -34.043 1.00 46.69 84 ASP A CA 1
ATOM 669 C C . ASP A 1 84 ? 2.585 -13.051 -34.227 1.00 46.69 84 ASP A C 1
ATOM 671 O O . ASP A 1 84 ? 1.785 -13.981 -34.138 1.00 46.69 84 ASP A O 1
ATOM 675 N N . GLU A 1 85 ? 2.173 -11.807 -34.469 1.00 47.66 85 GLU A N 1
ATOM 676 C CA . GLU A 1 85 ? 0.896 -11.555 -35.126 1.00 47.66 85 GLU A CA 1
ATOM 677 C C . GLU A 1 85 ? 1.109 -11.620 -36.639 1.00 47.66 85 GLU A C 1
ATOM 679 O O . GLU A 1 85 ? 1.463 -10.641 -37.302 1.00 47.66 85 GLU A O 1
ATOM 684 N N . SER A 1 86 ? 0.865 -12.812 -37.181 1.00 49.19 86 SER A N 1
ATOM 685 C CA . SER A 1 86 ? 0.726 -13.075 -38.608 1.00 49.19 86 SER A CA 1
ATOM 686 C C . SER A 1 86 ? -0.162 -12.020 -39.284 1.00 49.19 86 SER A C 1
ATOM 688 O O . SER A 1 86 ? -1.391 -12.062 -39.214 1.00 49.19 86 SER A O 1
ATOM 690 N N . ARG A 1 87 ? 0.464 -11.081 -39.995 1.00 44.69 87 ARG A N 1
ATOM 691 C CA . ARG A 1 87 ? -0.190 -10.231 -40.992 1.00 44.69 87 ARG A CA 1
ATOM 692 C C . ARG A 1 87 ? 0.463 -10.466 -42.345 1.00 44.69 87 ARG A C 1
ATOM 694 O O . ARG A 1 87 ? 1.423 -9.803 -42.728 1.00 44.69 87 ARG A O 1
ATOM 701 N N . GLU A 1 88 ? -0.100 -11.416 -43.083 1.00 49.03 88 GLU A N 1
ATOM 702 C CA . GLU A 1 88 ? -0.020 -11.423 -44.540 1.00 49.03 88 GLU A CA 1
ATOM 703 C C . GLU A 1 88 ? -0.496 -10.066 -45.076 1.00 49.03 88 GLU A C 1
ATOM 705 O O . GLU A 1 88 ? -1.639 -9.678 -44.836 1.00 49.03 88 GLU A O 1
ATOM 710 N N . ALA A 1 89 ? 0.366 -9.355 -45.807 1.00 42.03 89 ALA A N 1
ATOM 711 C CA . ALA A 1 89 ? 0.036 -8.805 -47.125 1.00 42.03 89 ALA A CA 1
ATOM 712 C C . ALA A 1 89 ? 1.203 -7.998 -47.729 1.00 42.03 89 ALA A C 1
ATOM 714 O O . ALA A 1 89 ? 1.562 -6.929 -47.245 1.00 42.03 89 ALA A O 1
ATOM 715 N N . ALA A 1 90 ? 1.667 -8.500 -48.877 1.00 36.62 90 ALA A N 1
ATOM 716 C CA . ALA A 1 90 ? 2.155 -7.766 -50.049 1.00 36.62 90 ALA A CA 1
ATOM 717 C C . ALA A 1 90 ? 3.495 -7.003 -49.969 1.00 36.62 90 ALA A C 1
ATOM 719 O O . ALA A 1 90 ? 3.553 -5.794 -49.764 1.00 36.62 90 ALA A O 1
ATOM 720 N N . MET A 1 91 ? 4.564 -7.711 -50.342 1.00 42.62 91 MET A N 1
ATOM 721 C CA . MET A 1 91 ? 5.751 -7.127 -50.976 1.00 42.62 91 MET A CA 1
ATOM 722 C C . MET A 1 91 ? 5.476 -6.886 -52.472 1.00 42.62 91 MET A C 1
ATOM 724 O O . MET A 1 91 ? 5.101 -7.839 -53.160 1.00 42.62 91 MET A O 1
ATOM 728 N N . PRO A 1 92 ? 5.757 -5.697 -53.031 1.00 42.97 92 PRO A N 1
ATOM 729 C CA . PRO A 1 92 ? 6.165 -5.575 -54.417 1.00 42.97 92 PRO A CA 1
ATOM 730 C C . PRO A 1 92 ? 7.690 -5.463 -54.509 1.00 42.97 92 PRO A C 1
ATOM 732 O O . PRO A 1 92 ? 8.334 -4.562 -53.982 1.00 42.97 92 PRO A O 1
ATOM 735 N N . ASN A 1 93 ? 8.216 -6.463 -55.198 1.00 39.31 93 ASN A N 1
ATOM 736 C CA . ASN A 1 93 ? 9.553 -6.641 -55.728 1.00 39.31 93 ASN A CA 1
ATOM 737 C C . ASN A 1 93 ? 9.931 -5.486 -56.677 1.00 39.31 93 ASN A C 1
ATOM 739 O O . ASN A 1 93 ? 9.218 -5.285 -57.655 1.00 39.31 93 ASN A O 1
ATOM 743 N N . GLU A 1 94 ? 11.056 -4.797 -56.468 1.00 38.62 94 GLU A N 1
ATOM 744 C CA . GLU A 1 94 ? 11.819 -4.257 -57.598 1.00 38.62 94 GLU A CA 1
ATOM 745 C C . GLU A 1 94 ? 13.306 -4.083 -57.273 1.00 38.62 94 GLU A C 1
ATOM 747 O O . GLU A 1 94 ? 13.729 -3.745 -56.170 1.00 38.62 94 GLU A O 1
ATOM 752 N N . ILE A 1 95 ? 14.088 -4.426 -58.282 1.00 39.53 95 ILE A N 1
ATOM 753 C CA . ILE A 1 95 ? 15.481 -4.832 -58.293 1.00 39.53 95 ILE A CA 1
ATOM 754 C C . ILE A 1 95 ? 16.265 -3.739 -59.048 1.00 39.53 95 ILE A C 1
ATOM 756 O O . ILE A 1 95 ? 15.777 -3.229 -60.049 1.00 39.53 95 ILE A O 1
ATOM 760 N N . LEU A 1 96 ? 17.509 -3.478 -58.618 1.00 40.56 96 LEU A N 1
ATOM 761 C CA . LEU A 1 96 ? 18.605 -2.778 -59.327 1.00 40.56 96 LEU A CA 1
ATOM 762 C C . LEU A 1 96 ? 18.543 -1.247 -59.504 1.00 40.56 96 LEU A C 1
ATOM 764 O O . LEU A 1 96 ? 17.914 -0.728 -60.417 1.00 40.56 96 LEU A O 1
ATOM 768 N N . ALA A 1 97 ? 19.443 -0.557 -58.795 1.00 35.91 97 ALA A N 1
ATOM 769 C CA . ALA A 1 97 ? 20.260 0.508 -59.384 1.00 35.91 97 ALA A CA 1
ATOM 770 C C . ALA A 1 97 ? 21.592 0.638 -58.621 1.00 35.91 97 ALA A C 1
ATOM 772 O O . ALA A 1 97 ? 21.760 1.470 -57.735 1.00 35.91 97 ALA A O 1
ATOM 773 N N . VAL A 1 98 ? 22.556 -0.218 -58.970 1.00 36.72 98 VAL A N 1
ATOM 774 C CA . VAL A 1 98 ? 23.978 0.026 -58.692 1.00 36.72 98 VAL A CA 1
ATOM 775 C C . VAL A 1 98 ? 24.418 1.173 -59.598 1.00 36.72 98 VAL A C 1
ATOM 777 O O . VAL A 1 98 ? 24.418 1.017 -60.818 1.00 36.72 98 VAL A O 1
ATOM 780 N N . LYS A 1 99 ? 24.824 2.304 -59.017 1.00 37.09 99 LYS A N 1
ATOM 781 C CA . LYS A 1 99 ? 25.576 3.338 -59.731 1.00 37.09 99 LYS A CA 1
ATOM 782 C C . LYS A 1 99 ? 26.971 3.438 -59.116 1.00 37.09 99 LYS A C 1
ATOM 784 O O . LYS A 1 99 ? 27.130 3.894 -57.990 1.00 37.09 99 LYS A O 1
ATOM 789 N N . LYS A 1 100 ? 27.949 2.926 -59.867 1.00 41.72 100 LYS A N 1
ATOM 790 C CA . LYS A 1 100 ? 29.384 3.157 -59.682 1.00 41.72 100 LYS A CA 1
ATOM 791 C C . LYS A 1 100 ? 29.690 4.620 -59.985 1.00 41.72 100 LYS A C 1
ATOM 793 O O . LYS A 1 100 ? 29.309 5.076 -61.060 1.00 41.72 100 LYS A O 1
ATOM 798 N N . GLU A 1 101 ? 30.431 5.284 -59.110 1.00 40.78 101 GLU A N 1
ATOM 799 C CA . GLU A 1 101 ? 31.298 6.405 -59.477 1.00 40.78 101 GLU A CA 1
ATOM 800 C C . GLU A 1 101 ? 32.653 6.161 -58.790 1.00 40.78 101 GLU A C 1
ATOM 802 O O . GLU A 1 101 ? 32.717 5.955 -57.579 1.00 40.78 101 GLU A O 1
ATOM 807 N N . ASP A 1 102 ? 33.690 6.045 -59.621 1.00 40.72 102 ASP A N 1
ATOM 808 C CA . ASP A 1 102 ? 35.098 5.809 -59.290 1.00 40.72 102 ASP A CA 1
ATOM 809 C C . ASP A 1 102 ? 35.868 7.151 -59.355 1.00 40.72 102 ASP A C 1
ATOM 811 O O . ASP A 1 102 ? 35.550 7.979 -60.210 1.00 40.72 102 ASP A O 1
ATOM 815 N N . LEU A 1 103 ? 36.942 7.249 -58.546 1.00 45.56 103 LEU A N 1
ATOM 816 C CA . LEU A 1 103 ? 38.065 8.225 -58.533 1.00 45.56 103 LEU A CA 1
ATOM 817 C C . LEU A 1 103 ? 37.749 9.592 -57.876 1.00 45.56 103 LEU A C 1
ATOM 819 O O . LEU A 1 103 ? 36.704 10.173 -58.125 1.00 45.56 103 LEU A O 1
ATOM 823 N N . GLU A 1 104 ? 38.564 10.130 -56.956 1.00 42.53 104 GLU A N 1
ATOM 824 C CA . GLU A 1 104 ? 39.995 10.455 -57.111 1.00 42.53 104 GLU A CA 1
ATOM 825 C C . GLU A 1 104 ? 40.855 10.262 -55.832 1.00 42.53 104 GLU A C 1
ATOM 827 O O . GLU A 1 104 ? 40.372 10.365 -54.703 1.00 42.53 104 GLU A O 1
ATOM 832 N N . ASP A 1 105 ? 42.149 9.999 -56.062 1.00 43.06 105 ASP A N 1
ATOM 833 C CA . ASP A 1 105 ? 43.285 10.002 -55.126 1.00 43.06 105 ASP A CA 1
ATOM 834 C C . ASP A 1 105 ? 43.567 11.392 -54.511 1.00 43.06 105 ASP A C 1
ATOM 836 O O . ASP A 1 105 ? 43.585 12.386 -55.233 1.00 43.06 105 ASP A O 1
ATOM 840 N N . ASP A 1 106 ? 43.933 11.449 -53.222 1.00 41.19 106 ASP A N 1
ATOM 841 C CA . ASP A 1 106 ? 44.876 12.460 -52.709 1.00 41.19 106 ASP A CA 1
ATOM 842 C C . ASP A 1 106 ? 45.697 11.911 -51.527 1.00 41.19 106 ASP A C 1
ATOM 844 O O . ASP A 1 106 ? 45.183 11.303 -50.583 1.00 41.19 106 ASP A O 1
ATOM 848 N N . ASP A 1 107 ? 47.006 12.104 -51.648 1.00 42.59 107 ASP A N 1
ATOM 849 C CA . ASP A 1 107 ? 48.098 11.613 -50.814 1.00 42.59 107 ASP A CA 1
ATOM 850 C C . ASP A 1 107 ? 48.262 12.456 -49.536 1.00 42.59 107 ASP A C 1
ATOM 852 O O . ASP A 1 107 ? 48.139 13.679 -49.538 1.00 42.59 107 ASP A O 1
ATOM 856 N N . GLY A 1 108 ? 48.583 11.813 -48.410 1.00 33.69 108 GLY A N 1
ATOM 857 C CA . GLY A 1 108 ? 48.725 12.514 -47.133 1.00 33.69 108 GLY A CA 1
ATOM 858 C C . GLY A 1 108 ? 49.297 11.653 -46.013 1.00 33.69 108 GLY A C 1
ATOM 859 O O . GLY A 1 108 ? 48.609 11.321 -45.047 1.00 33.69 108 GLY A O 1
ATOM 860 N N . GLY A 1 109 ? 50.572 11.283 -46.136 1.00 46.66 109 GLY A N 1
ATOM 861 C CA . GLY A 1 109 ? 51.292 10.438 -45.184 1.00 46.66 109 GLY A CA 1
ATOM 862 C C . GLY A 1 109 ? 51.280 10.915 -43.722 1.00 46.66 109 GLY A C 1
ATOM 863 O O . GLY A 1 109 ? 51.565 12.071 -43.412 1.00 46.66 109 GLY A O 1
ATOM 864 N N . ARG A 1 110 ? 51.054 9.973 -42.792 1.00 40.84 110 ARG A N 1
ATOM 865 C CA . ARG A 1 110 ? 51.393 10.091 -41.360 1.00 40.84 110 ARG A CA 1
ATOM 866 C C . ARG A 1 110 ? 51.839 8.739 -40.776 1.00 40.84 110 ARG A C 1
ATOM 868 O O . ARG A 1 110 ? 51.390 7.692 -41.231 1.00 40.84 110 ARG A O 1
ATOM 875 N N . PRO A 1 111 ? 52.759 8.747 -39.792 1.00 44.59 111 PRO A N 1
ATOM 87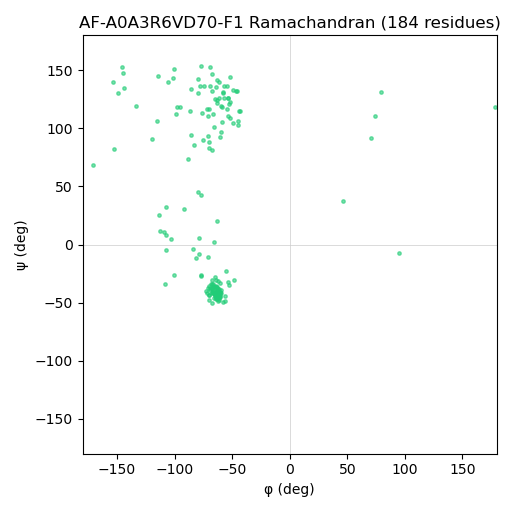6 C CA . PRO A 1 111 ? 53.674 7.641 -39.529 1.00 44.59 111 PRO A CA 1
ATOM 877 C C . PRO A 1 111 ? 52.993 6.446 -38.858 1.00 44.59 111 PRO A C 1
ATOM 879 O O . PRO A 1 111 ? 52.257 6.587 -37.879 1.00 44.59 111 PRO A O 1
ATOM 882 N N . SER A 1 112 ? 53.320 5.253 -39.351 1.00 50.75 112 SER A N 1
ATOM 883 C CA . SER A 1 112 ? 52.912 3.958 -38.814 1.00 50.75 112 SER A CA 1
ATOM 884 C C . SER A 1 112 ? 53.416 3.763 -37.379 1.00 50.75 112 SER A C 1
ATOM 886 O O . SER A 1 112 ? 54.520 3.261 -37.145 1.00 50.75 112 SER A O 1
ATOM 888 N N . LYS A 1 113 ? 52.593 4.121 -36.388 1.00 56.97 113 LYS A N 1
ATOM 889 C CA . LYS A 1 113 ? 52.704 3.527 -35.052 1.00 56.97 113 LYS A CA 1
ATOM 890 C C . LYS A 1 113 ? 52.334 2.059 -35.208 1.00 56.97 113 LYS A C 1
ATOM 892 O O . LYS A 1 113 ? 51.185 1.765 -35.525 1.00 56.97 113 LYS A O 1
ATOM 897 N N . LYS A 1 114 ? 53.308 1.159 -35.017 1.00 61.19 114 LYS A N 1
ATOM 898 C CA . LYS A 1 114 ? 53.080 -0.289 -34.906 1.00 61.19 114 LYS A CA 1
ATOM 899 C C . LYS A 1 114 ? 51.885 -0.496 -33.980 1.00 61.19 114 LYS A C 1
ATOM 901 O O . LYS A 1 114 ? 51.985 -0.235 -32.780 1.00 61.19 114 LYS A O 1
ATOM 906 N N . GLN A 1 115 ? 50.746 -0.870 -34.557 1.00 62.00 115 GLN A N 1
ATOM 907 C CA . GLN A 1 115 ? 49.584 -1.274 -33.789 1.00 62.00 115 GLN A CA 1
ATOM 908 C C . GLN A 1 115 ? 50.051 -2.459 -32.950 1.00 62.00 115 GLN A C 1
ATOM 910 O O . GLN A 1 115 ? 50.522 -3.453 -33.505 1.00 62.00 115 GLN A O 1
ATOM 915 N N . ARG A 1 116 ? 49.998 -2.324 -31.617 1.00 62.97 116 ARG A N 1
ATOM 916 C CA . ARG A 1 116 ? 50.079 -3.491 -30.733 1.00 62.97 116 ARG A CA 1
ATOM 917 C C . ARG A 1 116 ? 49.136 -4.535 -31.306 1.00 62.97 116 ARG A C 1
ATOM 919 O O . ARG A 1 116 ? 48.018 -4.184 -31.697 1.00 62.97 116 ARG A O 1
ATOM 926 N N . SER A 1 117 ? 49.624 -5.768 -31.426 1.00 72.12 117 SER A N 1
ATOM 927 C CA . SER A 1 117 ? 48.839 -6.862 -31.989 1.00 72.12 117 SER A CA 1
ATOM 928 C C . SER A 1 117 ? 47.482 -6.866 -31.297 1.00 72.12 117 SER A C 1
ATOM 930 O O . SER A 1 117 ? 47.421 -6.735 -30.075 1.00 72.12 117 SER A O 1
ATOM 932 N N . SER A 1 118 ? 46.393 -6.964 -32.059 1.00 75.38 118 SER A N 1
ATOM 933 C CA . SER A 1 118 ? 45.031 -6.958 -31.510 1.00 75.38 118 SER A CA 1
ATOM 934 C C . SER A 1 118 ? 44.883 -7.935 -30.329 1.00 75.38 118 SER A C 1
ATOM 936 O O . SER A 1 118 ? 44.161 -7.638 -29.381 1.00 75.38 118 SER A O 1
ATOM 938 N N . ALA A 1 119 ? 45.655 -9.027 -30.332 1.00 82.94 119 ALA A N 1
ATOM 939 C CA . ALA A 1 119 ? 45.770 -9.975 -29.229 1.00 82.94 119 ALA A CA 1
ATOM 940 C C . ALA A 1 119 ? 46.306 -9.362 -27.916 1.00 82.94 119 ALA A C 1
ATOM 942 O O . ALA A 1 119 ? 45.719 -9.597 -26.866 1.00 82.94 119 ALA A O 1
ATOM 943 N N . GLU A 1 120 ? 47.354 -8.532 -27.955 1.00 82.38 120 GLU A N 1
ATOM 944 C CA . GLU A 1 120 ? 47.909 -7.871 -26.758 1.00 82.38 120 GLU A CA 1
ATOM 945 C C . GLU A 1 120 ? 46.921 -6.861 -26.163 1.00 82.38 120 GLU A C 1
ATOM 947 O O . GLU A 1 120 ? 46.815 -6.715 -24.946 1.00 82.38 120 GLU A O 1
ATOM 952 N N . ALA A 1 121 ? 46.175 -6.159 -27.023 1.00 86.31 121 ALA A N 1
ATOM 953 C CA . ALA A 1 121 ? 45.141 -5.232 -26.575 1.00 86.31 121 ALA A CA 1
ATOM 954 C C . ALA A 1 121 ? 44.017 -5.983 -25.845 1.00 86.31 121 ALA A C 1
ATOM 956 O O . ALA A 1 121 ? 43.607 -5.564 -24.763 1.00 86.31 121 ALA A O 1
ATOM 957 N N . LEU A 1 122 ? 43.580 -7.120 -26.392 1.00 90.44 122 LEU A N 1
ATOM 958 C CA . LEU A 1 122 ? 42.573 -7.976 -25.764 1.00 90.44 122 LEU A CA 1
ATOM 959 C C . LEU A 1 122 ? 43.067 -8.572 -24.444 1.00 90.44 122 LEU A C 1
ATOM 961 O O . LEU A 1 122 ? 42.345 -8.513 -23.453 1.00 90.44 122 LEU A O 1
ATOM 965 N N . GLU A 1 123 ? 44.300 -9.075 -24.396 1.00 87.56 123 GLU A N 1
ATOM 966 C CA . GLU A 1 123 ? 44.893 -9.623 -23.172 1.00 87.56 123 GLU A CA 1
ATOM 967 C C . GLU A 1 123 ? 45.006 -8.554 -22.076 1.00 87.56 123 GLU A C 1
ATOM 969 O O . GLU A 1 123 ? 44.594 -8.782 -20.937 1.00 87.56 123 GLU A O 1
ATOM 974 N N . SER A 1 124 ? 45.461 -7.347 -22.432 1.00 88.25 124 SER A N 1
ATOM 975 C CA . SER A 1 124 ? 45.533 -6.222 -21.492 1.00 88.25 124 SER A CA 1
ATOM 976 C C . SER A 1 124 ? 44.153 -5.771 -21.000 1.00 88.25 124 SER A C 1
ATOM 978 O O . SER A 1 124 ? 43.994 -5.454 -19.822 1.00 88.25 124 SER A O 1
ATOM 980 N N . GLY A 1 125 ? 43.138 -5.801 -21.871 1.00 93.69 125 GLY A N 1
ATOM 981 C CA . GLY A 1 125 ? 41.757 -5.503 -21.501 1.00 93.69 125 GLY A CA 1
ATOM 982 C C . GLY A 1 125 ? 41.192 -6.534 -20.527 1.00 93.69 125 GLY A C 1
ATOM 983 O O . GLY A 1 125 ? 40.547 -6.174 -19.545 1.00 93.69 125 GLY A O 1
ATOM 984 N N . LEU A 1 126 ? 41.485 -7.815 -20.748 1.00 94.56 126 LEU A N 1
ATOM 985 C CA . LEU A 1 126 ? 41.000 -8.909 -19.908 1.00 94.56 126 LEU A CA 1
ATOM 986 C C . LEU A 1 126 ? 41.680 -8.916 -18.528 1.00 94.56 126 LEU A C 1
ATOM 988 O O . LEU A 1 126 ? 41.014 -9.125 -17.512 1.00 94.56 126 LEU A O 1
ATOM 992 N N . LEU A 1 127 ? 42.976 -8.593 -18.472 1.00 94.56 127 LEU A N 1
ATOM 993 C CA . LEU A 1 127 ? 43.710 -8.346 -17.224 1.00 94.56 127 LEU A CA 1
ATOM 994 C C . LEU A 1 127 ? 43.138 -7.156 -16.444 1.00 94.56 127 LEU A C 1
ATOM 996 O O . LEU A 1 127 ? 42.891 -7.278 -15.247 1.00 94.56 127 LEU A O 1
ATOM 1000 N N . ALA A 1 128 ? 42.845 -6.041 -17.118 1.00 94.06 128 ALA A N 1
ATOM 1001 C CA . ALA A 1 128 ? 42.248 -4.874 -16.470 1.00 94.06 128 ALA A CA 1
ATOM 1002 C C . ALA A 1 128 ? 40.867 -5.186 -15.864 1.00 94.06 128 ALA A C 1
ATOM 1004 O O . ALA A 1 128 ? 40.551 -4.732 -14.763 1.00 94.06 128 ALA A O 1
ATOM 1005 N N . ILE A 1 129 ? 40.057 -6.003 -16.549 1.00 95.50 129 ILE A N 1
ATOM 1006 C CA . ILE A 1 129 ? 38.756 -6.461 -16.040 1.00 95.50 129 ILE A CA 1
ATOM 1007 C C . ILE A 1 129 ? 38.935 -7.349 -14.804 1.00 95.50 129 ILE A C 1
ATOM 1009 O O . ILE A 1 129 ? 38.241 -7.155 -13.804 1.00 95.50 129 ILE A O 1
ATOM 1013 N N . LYS A 1 130 ? 39.875 -8.301 -14.849 1.00 95.44 130 LYS A N 1
ATOM 1014 C CA . LYS A 1 130 ? 40.199 -9.170 -13.709 1.00 95.44 130 LYS A CA 1
ATOM 1015 C C . LYS A 1 130 ? 40.575 -8.343 -12.477 1.00 95.44 130 LYS A C 1
ATOM 1017 O O . LYS A 1 130 ? 40.031 -8.580 -11.399 1.00 95.44 130 LYS A O 1
ATOM 1022 N N . ASP A 1 131 ? 41.468 -7.372 -12.634 1.00 93.75 131 ASP A N 1
ATOM 1023 C CA . ASP A 1 131 ? 41.946 -6.554 -11.517 1.00 93.75 131 ASP A CA 1
ATOM 1024 C C . ASP A 1 131 ? 40.835 -5.650 -10.959 1.00 93.75 131 ASP A C 1
ATOM 1026 O O . ASP A 1 131 ? 40.686 -5.522 -9.740 1.00 93.75 131 ASP A O 1
ATOM 1030 N N . GLY A 1 132 ? 39.984 -5.103 -11.834 1.00 94.31 132 GLY A N 1
ATOM 1031 C CA . GLY A 1 132 ? 38.792 -4.357 -11.429 1.00 94.31 132 GLY A CA 1
ATOM 1032 C C . GLY A 1 132 ? 37.820 -5.199 -10.597 1.00 94.31 132 GLY A C 1
ATOM 1033 O O . GLY A 1 132 ? 37.310 -4.733 -9.576 1.00 94.31 132 GLY A O 1
ATOM 1034 N N . LEU A 1 133 ? 37.607 -6.463 -10.976 1.00 94.12 133 LEU A N 1
ATOM 1035 C CA . LEU A 1 133 ? 36.727 -7.376 -10.245 1.00 94.12 133 LEU A CA 1
ATOM 1036 C C . LEU A 1 133 ? 37.286 -7.737 -8.861 1.00 94.12 133 LEU A C 1
ATOM 1038 O O . LEU A 1 133 ? 36.541 -7.760 -7.880 1.00 94.12 133 LEU A O 1
ATOM 1042 N N . VAL A 1 134 ? 38.599 -7.969 -8.761 1.00 92.94 134 VAL A N 1
ATOM 1043 C CA . VAL A 1 134 ? 39.275 -8.220 -7.477 1.00 92.94 134 VAL A CA 1
ATOM 1044 C C . VAL A 1 134 ? 39.171 -7.000 -6.559 1.00 92.94 134 VAL A C 1
ATOM 1046 O O . VAL A 1 134 ? 38.837 -7.149 -5.384 1.00 92.94 134 VAL A O 1
ATOM 1049 N N . SER A 1 135 ? 39.393 -5.793 -7.087 1.00 90.38 135 SER A N 1
ATOM 1050 C CA . SER A 1 135 ? 39.272 -4.543 -6.325 1.00 90.38 135 SER A CA 1
ATOM 1051 C C . SER A 1 135 ? 37.850 -4.309 -5.801 1.00 90.38 135 SER A C 1
ATOM 1053 O O . SER A 1 135 ? 37.667 -3.909 -4.645 1.00 90.38 135 SER A O 1
ATOM 1055 N N . LEU A 1 136 ? 36.834 -4.623 -6.611 1.00 92.00 136 LEU A N 1
ATOM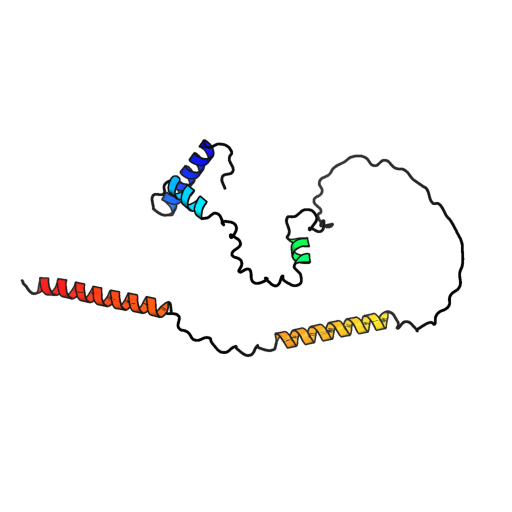 1056 C CA . LEU A 1 136 ? 35.432 -4.549 -6.201 1.00 92.00 136 LEU A CA 1
ATOM 1057 C C . LEU A 1 136 ? 35.125 -5.550 -5.079 1.00 92.00 136 LEU A C 1
ATOM 1059 O O . LEU A 1 136 ? 34.504 -5.190 -4.080 1.00 92.00 136 LEU A O 1
ATOM 1063 N N . GLY A 1 137 ? 35.601 -6.791 -5.221 1.00 89.94 137 GLY A N 1
ATOM 1064 C CA . GLY A 1 137 ? 35.446 -7.832 -4.207 1.00 89.94 137 GLY A CA 1
ATOM 1065 C C . GLY A 1 137 ? 36.093 -7.451 -2.876 1.00 89.94 137 GLY A C 1
ATOM 1066 O O . GLY A 1 137 ? 35.476 -7.610 -1.828 1.00 89.94 137 GLY A O 1
ATOM 1067 N N . GLN A 1 138 ? 37.295 -6.871 -2.908 1.00 83.56 138 GLN A N 1
ATOM 1068 C CA . GLN A 1 138 ? 37.963 -6.364 -1.707 1.00 83.56 138 GLN A CA 1
ATOM 1069 C C . GLN A 1 138 ? 37.207 -5.186 -1.087 1.00 83.56 138 GLN A C 1
ATOM 1071 O O . GLN A 1 138 ? 37.029 -5.160 0.125 1.00 83.56 138 GLN A O 1
ATOM 1076 N N . SER A 1 139 ? 36.701 -4.255 -1.899 1.00 79.44 139 SER A N 1
ATOM 1077 C CA . SER A 1 139 ? 35.920 -3.110 -1.408 1.00 79.44 139 SER A CA 1
ATOM 1078 C C . SER A 1 139 ? 34.609 -3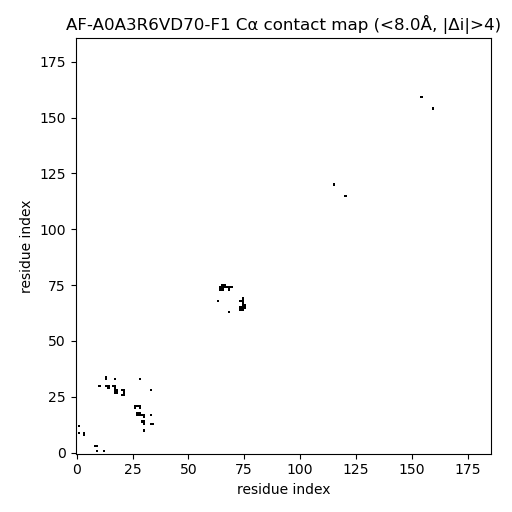.532 -0.736 1.00 79.44 139 SER A C 1
ATOM 1080 O O . SER A 1 139 ? 34.212 -2.930 0.257 1.00 79.44 139 SER A O 1
ATOM 1082 N N . LEU A 1 140 ? 33.951 -4.578 -1.244 1.00 79.31 140 LEU A N 1
ATOM 1083 C CA . LEU A 1 140 ? 32.735 -5.146 -0.648 1.00 79.31 140 LEU A CA 1
ATOM 1084 C C . LEU A 1 140 ? 33.023 -6.014 0.586 1.00 79.31 140 LEU A C 1
ATOM 1086 O O . LEU A 1 140 ? 32.161 -6.149 1.451 1.00 79.31 140 LEU A O 1
ATOM 1090 N N . ALA A 1 141 ? 34.217 -6.606 0.667 1.00 70.19 141 ALA A N 1
ATOM 1091 C CA . ALA A 1 141 ? 34.640 -7.438 1.790 1.00 70.19 141 ALA A CA 1
ATOM 1092 C C . ALA A 1 141 ? 35.140 -6.632 3.001 1.00 70.19 141 ALA A C 1
ATOM 1094 O O . ALA A 1 141 ? 35.310 -7.217 4.070 1.00 70.19 141 ALA A O 1
ATOM 1095 N N . VAL A 1 142 ? 35.372 -5.318 2.874 1.00 63.22 142 VAL A N 1
ATOM 1096 C CA . VAL A 1 142 ? 35.688 -4.463 4.027 1.00 63.22 142 VAL A CA 1
ATOM 1097 C C . VAL A 1 142 ? 34.394 -4.190 4.805 1.00 63.22 142 VAL A C 1
ATOM 1099 O O . VAL A 1 142 ? 33.516 -3.490 4.294 1.00 63.22 142 VAL A O 1
ATOM 1102 N N . PRO A 1 143 ? 34.242 -4.693 6.046 1.00 57.44 143 PRO A N 1
ATOM 1103 C CA . PRO A 1 143 ? 33.122 -4.305 6.888 1.00 57.44 143 PRO A CA 1
ATOM 1104 C C . PRO A 1 143 ? 33.229 -2.806 7.186 1.00 57.44 143 PRO A C 1
ATOM 1106 O O . PRO A 1 143 ? 34.254 -2.321 7.668 1.00 57.44 143 PRO A O 1
ATOM 1109 N N . ALA A 1 144 ? 32.171 -2.063 6.866 1.00 56.31 144 ALA A N 1
ATOM 1110 C CA . ALA A 1 144 ? 32.097 -0.632 7.125 1.00 56.31 144 ALA A CA 1
ATOM 1111 C C . ALA A 1 144 ? 32.310 -0.338 8.627 1.00 56.31 144 ALA A C 1
ATOM 1113 O O . ALA A 1 144 ? 31.715 -1.027 9.462 1.00 56.31 144 ALA A O 1
ATOM 1114 N N . PRO A 1 145 ? 33.104 0.685 9.004 1.00 56.50 145 PRO A N 1
ATOM 1115 C CA . PRO A 1 145 ? 33.126 1.156 10.381 1.00 56.50 145 PRO A CA 1
ATOM 1116 C C . PRO A 1 145 ? 31.727 1.658 10.755 1.00 56.50 145 PRO A C 1
ATOM 1118 O O . PRO A 1 145 ? 31.134 2.483 10.057 1.00 56.50 145 PRO A O 1
ATOM 1121 N N . SER A 1 146 ? 31.184 1.122 11.847 1.00 56.91 146 SER A N 1
ATOM 1122 C CA . SER A 1 146 ? 29.862 1.471 12.364 1.00 56.91 146 SER A CA 1
ATOM 1123 C C . SER A 1 146 ? 29.769 2.975 12.671 1.00 56.91 146 SER A C 1
ATOM 1125 O O . SER A 1 146 ? 30.643 3.490 13.376 1.00 56.91 146 SER A O 1
ATOM 1127 N N . PRO A 1 147 ? 28.727 3.687 12.208 1.00 57.22 147 PRO A N 1
ATOM 1128 C CA . PRO A 1 147 ? 28.506 5.078 12.591 1.00 57.22 147 PRO A CA 1
ATOM 1129 C C . PRO A 1 147 ? 28.136 5.188 14.086 1.00 57.22 147 PRO A C 1
ATOM 1131 O O . PRO A 1 147 ? 27.467 4.294 14.611 1.00 57.22 147 PRO A O 1
ATOM 1134 N N . PRO A 1 148 ? 28.541 6.267 14.788 1.00 58.38 148 PRO A N 1
ATOM 1135 C CA . PRO A 1 148 ? 28.135 6.501 16.171 1.00 58.38 148 PRO A CA 1
ATOM 1136 C C . PRO A 1 148 ? 26.616 6.703 16.261 1.00 58.38 148 PRO A C 1
ATOM 1138 O O . PRO A 1 148 ? 26.016 7.400 15.440 1.00 58.38 148 PRO A O 1
ATOM 1141 N N . ALA A 1 149 ? 26.001 6.059 17.254 1.00 53.12 149 ALA A N 1
ATOM 1142 C CA . ALA A 1 149 ? 24.558 6.047 17.465 1.00 53.12 149 ALA A CA 1
ATOM 1143 C C . ALA A 1 149 ? 23.989 7.464 17.717 1.00 53.12 149 ALA A C 1
ATOM 1145 O O . ALA A 1 149 ? 24.604 8.242 18.451 1.00 53.12 149 ALA A O 1
ATOM 1146 N N . PRO A 1 150 ? 22.816 7.810 17.152 1.00 59.56 150 PRO A N 1
ATOM 1147 C CA . PRO A 1 150 ? 22.102 9.033 17.508 1.00 59.56 150 PRO A CA 1
ATOM 1148 C C . PRO A 1 150 ? 21.525 8.950 18.938 1.00 59.56 150 PRO A C 1
ATOM 1150 O O . PRO A 1 150 ? 21.226 7.849 19.408 1.00 59.56 150 PRO A O 1
ATOM 1153 N N . PRO A 1 151 ? 21.335 10.090 19.631 1.00 56.81 151 PRO A N 1
ATOM 1154 C CA . PRO A 1 151 ? 20.707 10.129 20.950 1.00 56.81 151 PRO A CA 1
ATOM 1155 C C . PRO A 1 151 ? 19.256 9.634 20.862 1.00 56.81 151 PRO A C 1
ATOM 1157 O O . PRO A 1 151 ? 18.446 10.153 20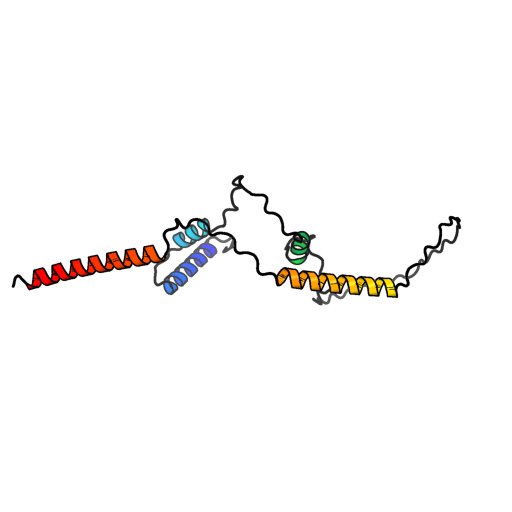.093 1.00 56.81 151 PRO A O 1
ATOM 1160 N N . VAL A 1 152 ? 18.948 8.592 21.631 1.00 56.44 152 VAL A N 1
ATOM 1161 C CA . VAL A 1 152 ? 17.654 7.902 21.657 1.00 56.44 152 VAL A CA 1
ATOM 1162 C C . VAL A 1 152 ? 16.702 8.555 22.661 1.00 56.44 152 VAL A C 1
ATOM 1164 O O . VAL A 1 152 ? 16.398 7.982 23.698 1.00 56.44 152 VAL A O 1
ATOM 1167 N N . ASP A 1 153 ? 16.179 9.734 22.329 1.00 58.09 153 ASP A N 1
ATOM 1168 C CA . ASP A 1 153 ? 15.042 10.341 23.052 1.00 58.09 153 ASP A CA 1
ATOM 1169 C C . ASP A 1 153 ? 13.686 9.964 22.422 1.00 58.09 153 ASP A C 1
ATOM 1171 O O . ASP A 1 153 ? 12.715 10.721 22.448 1.00 58.09 153 ASP A O 1
ATOM 1175 N N . SER A 1 154 ? 13.590 8.778 21.820 1.00 63.19 154 SER A N 1
ATOM 1176 C CA . SER A 1 154 ? 12.313 8.223 21.375 1.00 63.19 154 SER A CA 1
ATOM 1177 C C . SER A 1 154 ? 11.820 7.229 22.419 1.00 63.19 154 SER A C 1
ATOM 1179 O O . SER A 1 154 ? 12.424 6.167 22.572 1.00 63.19 154 SER A O 1
ATOM 1181 N N . VAL A 1 155 ? 10.719 7.564 23.103 1.00 73.38 155 VAL A N 1
ATOM 1182 C CA . VAL A 1 155 ? 9.936 6.619 23.916 1.00 73.38 155 VAL A CA 1
ATOM 1183 C C . VAL A 1 155 ? 9.771 5.337 23.112 1.00 73.38 155 VAL A C 1
ATOM 1185 O O . VAL A 1 155 ? 9.180 5.338 22.028 1.00 73.38 155 VAL A O 1
ATOM 1188 N N . SER A 1 156 ? 10.364 4.258 23.608 1.00 85.50 156 SER A N 1
ATOM 1189 C CA . SER A 1 156 ? 10.383 3.001 22.882 1.00 85.50 156 SER A CA 1
ATOM 1190 C C . SER A 1 156 ? 9.021 2.320 23.011 1.00 85.50 156 SER A C 1
ATOM 1192 O O . SER A 1 156 ? 8.298 2.498 23.994 1.00 85.50 156 SER A O 1
ATOM 1194 N N . LEU A 1 157 ? 8.657 1.488 22.032 1.00 91.00 157 LEU A N 1
ATOM 1195 C CA . LEU A 1 157 ? 7.448 0.662 22.115 1.00 91.00 157 LEU A CA 1
ATOM 1196 C C . LEU A 1 157 ? 7.421 -0.176 23.406 1.00 91.00 157 LEU A C 1
ATOM 1198 O O . LEU A 1 157 ? 6.357 -0.396 23.979 1.00 91.00 157 LEU A O 1
ATOM 1202 N N . THR A 1 158 ? 8.589 -0.598 23.896 1.00 91.00 158 THR A N 1
ATOM 1203 C CA . THR A 1 158 ? 8.722 -1.322 25.162 1.00 91.00 158 THR A CA 1
ATOM 1204 C C . THR A 1 158 ? 8.313 -0.485 26.372 1.00 91.00 158 THR A C 1
ATOM 1206 O O . THR A 1 158 ? 7.669 -1.024 27.270 1.00 91.00 158 THR A O 1
ATOM 1209 N N . ASP A 1 159 ? 8.584 0.822 26.376 1.00 91.81 159 ASP A N 1
ATOM 1210 C CA . ASP A 1 159 ? 8.158 1.720 27.458 1.00 91.81 159 ASP A CA 1
ATOM 1211 C C . ASP A 1 159 ? 6.636 1.901 27.463 1.00 91.81 159 ASP A C 1
ATOM 1213 O O . ASP A 1 159 ? 6.006 1.872 28.520 1.00 91.81 159 ASP A O 1
ATOM 1217 N N . VAL A 1 160 ? 6.025 2.004 26.277 1.00 94.25 160 VAL A N 1
ATOM 1218 C CA . VAL A 1 160 ? 4.562 2.078 26.130 1.00 94.25 160 VAL A CA 1
ATOM 1219 C C . VAL A 1 160 ? 3.902 0.784 26.605 1.00 94.25 160 VAL A C 1
ATOM 1221 O O . VAL A 1 160 ? 2.940 0.827 27.371 1.00 94.25 160 VAL A O 1
ATOM 1224 N N . LEU A 1 161 ? 4.429 -0.375 26.202 1.00 96.00 161 LEU A N 1
ATOM 1225 C CA . LEU A 1 161 ? 3.902 -1.675 26.626 1.00 96.00 161 LEU A CA 1
ATOM 1226 C C . LEU A 1 161 ? 4.030 -1.878 28.139 1.00 96.00 161 LEU A C 1
ATOM 1228 O O . LEU A 1 161 ? 3.091 -2.360 28.774 1.00 96.00 161 LEU A O 1
ATOM 1232 N N . LYS A 1 162 ? 5.154 -1.458 28.729 1.00 94.69 162 LYS A N 1
ATOM 1233 C CA . LYS A 1 162 ? 5.359 -1.492 30.178 1.00 94.69 162 LYS A CA 1
ATOM 1234 C C . LYS A 1 162 ? 4.364 -0.592 30.910 1.00 94.69 162 LYS A C 1
ATOM 1236 O O . LYS A 1 162 ? 3.716 -1.045 31.847 1.00 94.69 162 LYS A O 1
ATOM 1241 N N . ALA A 1 163 ? 4.171 0.640 30.439 1.00 95.75 163 ALA A N 1
ATOM 1242 C CA . ALA A 1 163 ? 3.217 1.569 31.037 1.00 95.75 163 ALA A CA 1
ATOM 1243 C C . ALA A 1 163 ? 1.773 1.037 30.995 1.00 95.75 163 ALA A C 1
ATOM 1245 O O . ALA A 1 163 ? 1.043 1.158 31.978 1.00 95.75 163 ALA A O 1
ATOM 1246 N N . ILE A 1 164 ? 1.366 0.411 29.885 1.00 96.06 164 ILE A N 1
ATOM 1247 C CA . ILE A 1 164 ? 0.034 -0.204 29.755 1.00 96.06 164 ILE A CA 1
ATOM 1248 C C . ILE A 1 164 ? -0.124 -1.370 30.737 1.00 96.06 164 ILE A C 1
ATOM 1250 O O . ILE A 1 164 ? -1.159 -1.490 31.395 1.00 96.06 164 ILE A O 1
ATOM 1254 N N . HIS A 1 165 ? 0.898 -2.218 30.860 1.00 96.06 165 HIS A N 1
ATOM 1255 C CA . HIS A 1 165 ? 0.885 -3.327 31.808 1.00 96.06 165 HIS A CA 1
ATOM 1256 C C . HIS A 1 165 ? 0.761 -2.832 33.258 1.00 96.06 165 HIS A C 1
ATOM 1258 O O . HIS A 1 165 ? -0.082 -3.323 34.011 1.00 96.06 165 HIS A O 1
ATOM 1264 N N . ASP A 1 166 ? 1.535 -1.813 33.628 1.00 95.56 166 ASP A N 1
ATOM 1265 C CA . ASP A 1 166 ? 1.519 -1.240 34.975 1.00 95.56 166 ASP A CA 1
ATOM 1266 C C . ASP A 1 166 ? 0.159 -0.601 35.301 1.00 95.56 166 ASP A C 1
ATOM 1268 O O . ASP A 1 166 ? -0.395 -0.824 36.381 1.00 95.56 166 ASP A O 1
ATOM 1272 N N . GLN A 1 167 ? -0.447 0.119 34.349 1.00 96.25 167 GLN A N 1
ATOM 1273 C CA . GLN A 1 167 ? -1.808 0.646 34.510 1.00 96.25 167 GLN A CA 1
ATOM 1274 C C . GLN A 1 167 ? -2.850 -0.469 34.679 1.00 96.25 167 GLN A C 1
ATOM 1276 O O . GLN A 1 167 ? -3.737 -0.364 35.530 1.00 96.25 167 GLN A O 1
ATOM 1281 N N . SER A 1 168 ? -2.736 -1.551 33.905 1.00 95.12 168 SER A N 1
ATOM 1282 C CA . SER A 1 168 ? -3.630 -2.711 34.001 1.00 95.12 168 SER A CA 1
ATOM 1283 C C . SER A 1 168 ? -3.548 -3.395 35.372 1.00 95.12 168 SER A C 1
ATOM 1285 O O . SER A 1 168 ? -4.572 -3.736 35.977 1.00 95.12 168 SER A O 1
ATOM 1287 N N . LEU A 1 169 ? -2.337 -3.520 35.924 1.00 96.12 169 LEU A N 1
ATOM 1288 C CA . LEU A 1 169 ? -2.120 -4.080 37.256 1.00 96.12 169 LEU A CA 1
ATOM 1289 C C . LEU A 1 169 ? -2.795 -3.230 38.341 1.00 96.12 169 LEU A C 1
ATOM 1291 O O . LEU A 1 169 ? -3.467 -3.771 39.221 1.00 96.12 169 LEU A O 1
ATOM 1295 N N . ILE A 1 170 ? -2.668 -1.902 38.255 1.00 95.56 170 ILE A N 1
ATOM 1296 C CA . ILE A 1 170 ? -3.303 -0.974 39.200 1.00 95.56 170 ILE A CA 1
ATOM 1297 C C . ILE A 1 170 ? -4.829 -1.097 39.137 1.00 95.56 170 ILE A C 1
ATOM 1299 O O . ILE A 1 170 ? -5.478 -1.194 40.181 1.00 95.56 170 ILE A O 1
ATOM 1303 N N . MET A 1 171 ? -5.414 -1.145 37.935 1.00 94.38 171 MET A N 1
ATOM 1304 C CA . MET A 1 171 ? -6.861 -1.341 37.774 1.00 94.38 171 MET A CA 1
ATOM 1305 C C . MET A 1 171 ? -7.327 -2.668 38.378 1.00 94.38 171 MET A C 1
ATOM 1307 O O . MET A 1 171 ? -8.350 -2.711 39.059 1.00 94.38 171 MET A O 1
ATOM 1311 N N . THR A 1 172 ? -6.552 -3.737 38.200 1.00 94.19 172 THR A N 1
ATOM 1312 C CA . THR A 1 172 ? -6.879 -5.055 38.761 1.00 94.19 172 THR A CA 1
ATOM 1313 C C . THR A 1 172 ? -6.860 -5.038 40.291 1.00 94.19 172 THR A C 1
ATOM 1315 O O . THR A 1 172 ? -7.775 -5.549 40.934 1.00 94.19 172 THR A O 1
ATOM 1318 N N . GLN A 1 173 ? -5.868 -4.384 40.902 1.00 90.75 173 GLN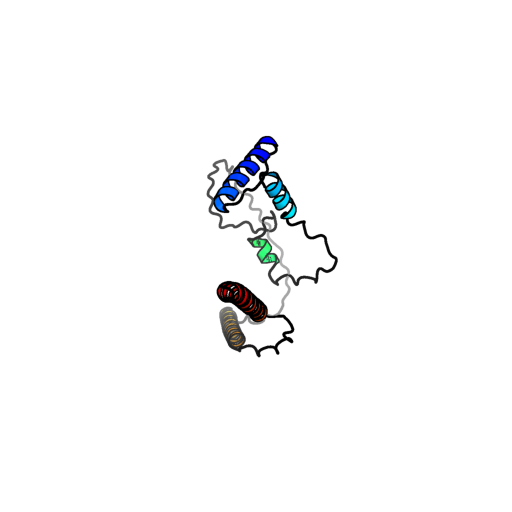 A N 1
ATOM 1319 C CA . GLN A 1 173 ? -5.822 -4.205 42.359 1.00 90.75 173 GLN A CA 1
ATOM 1320 C C . GLN A 1 173 ? -6.999 -3.363 42.878 1.00 90.75 173 GLN A C 1
ATOM 1322 O O . GLN A 1 173 ? -7.565 -3.659 43.932 1.00 90.75 173 GLN A O 1
ATOM 1327 N N . LEU A 1 174 ? -7.401 -2.335 42.125 1.00 91.88 174 LEU A N 1
ATOM 1328 C CA . LEU A 1 174 ? -8.551 -1.487 42.437 1.00 91.88 174 LEU A CA 1
ATOM 1329 C C . LEU A 1 174 ? -9.879 -2.251 42.378 1.00 91.88 174 LEU A C 1
ATOM 1331 O O . LEU A 1 174 ? -10.768 -1.992 43.182 1.00 91.88 174 LEU A O 1
ATOM 1335 N N . LEU A 1 175 ? -10.018 -3.194 41.452 1.00 91.12 175 LEU A N 1
ATOM 1336 C CA . LEU A 1 175 ? -11.189 -4.065 41.386 1.00 91.12 175 LEU A CA 1
ATOM 1337 C C . LEU A 1 175 ? -11.198 -5.044 42.562 1.00 91.12 175 LEU A C 1
ATOM 1339 O O . LEU A 1 175 ? -12.189 -5.104 43.286 1.00 91.12 175 LEU A O 1
ATOM 1343 N N . ASN A 1 176 ? -10.066 -5.701 42.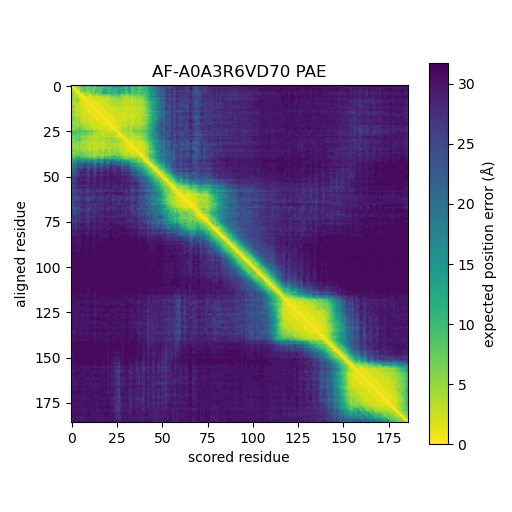829 1.00 91.31 176 ASN A N 1
ATOM 1344 C CA . ASN A 1 176 ? -9.940 -6.664 43.925 1.00 91.31 176 ASN A CA 1
ATOM 1345 C C . ASN A 1 176 ? -10.229 -6.050 45.299 1.00 91.31 176 ASN A C 1
ATOM 1347 O O . ASN A 1 176 ? -10.863 -6.685 46.140 1.00 91.31 176 ASN A O 1
ATOM 1351 N N . ARG A 1 177 ? -9.798 -4.807 45.549 1.00 87.56 177 ARG A N 1
ATOM 1352 C CA . ARG A 1 177 ? -10.097 -4.138 46.825 1.00 87.56 177 ARG A CA 1
ATOM 1353 C C . ARG A 1 177 ? -11.589 -3.820 46.973 1.00 87.56 177 ARG A C 1
ATOM 1355 O O . ARG A 1 177 ? -12.090 -3.885 48.085 1.00 87.56 177 ARG A O 1
ATOM 1362 N N . MET A 1 178 ? -12.294 -3.490 45.884 1.00 85.38 178 MET A N 1
ATOM 1363 C CA . MET A 1 178 ? -13.735 -3.209 45.930 1.00 85.38 178 MET A CA 1
ATOM 1364 C C . MET A 1 178 ? -14.538 -4.490 46.156 1.00 85.38 178 MET A C 1
ATOM 1366 O O . MET A 1 178 ? -15.445 -4.501 46.982 1.00 85.38 178 MET A O 1
ATOM 1370 N N . THR A 1 179 ? -14.172 -5.587 45.490 1.00 83.12 179 THR A N 1
ATOM 1371 C CA . THR A 1 179 ? -14.801 -6.893 45.730 1.00 83.12 179 THR A CA 1
ATOM 1372 C C . THR A 1 179 ? -14.526 -7.409 47.139 1.00 83.12 179 THR A C 1
ATOM 1374 O O . THR A 1 179 ? -15.447 -7.864 47.806 1.00 83.12 179 THR A O 1
ATOM 1377 N N . ASN A 1 180 ? -13.296 -7.278 47.643 1.00 76.56 180 ASN A N 1
ATOM 1378 C CA . ASN A 1 180 ? -12.964 -7.719 48.999 1.00 76.56 180 ASN A CA 1
ATOM 1379 C C . ASN A 1 180 ? -13.605 -6.834 50.078 1.00 76.56 180 ASN A C 1
ATOM 1381 O O . ASN A 1 180 ? -14.033 -7.357 51.099 1.00 76.56 180 ASN A O 1
ATOM 1385 N N . ALA A 1 181 ? -13.719 -5.519 49.857 1.00 72.00 181 ALA A N 1
ATOM 1386 C CA . ALA A 1 181 ? -14.416 -4.621 50.779 1.00 72.00 181 ALA A CA 1
ATOM 1387 C C . ALA A 1 181 ? -15.921 -4.929 50.870 1.00 72.00 181 ALA A C 1
ATOM 1389 O O . ALA A 1 181 ? -16.482 -4.877 51.963 1.00 72.00 181 ALA A O 1
ATOM 1390 N N . ASN A 1 182 ? -16.557 -5.312 49.756 1.00 64.62 182 ASN A N 1
ATOM 1391 C CA . ASN A 1 182 ? -17.953 -5.756 49.758 1.00 64.62 182 ASN A CA 1
ATOM 1392 C C . ASN A 1 182 ? -18.147 -7.085 50.502 1.00 64.62 182 ASN A C 1
ATOM 1394 O O . ASN A 1 182 ? -19.129 -7.234 51.215 1.00 64.62 182 ASN A O 1
ATOM 1398 N N . ASN A 1 183 ? -17.197 -8.016 50.393 1.00 62.31 183 ASN A N 1
ATOM 1399 C CA . ASN A 1 183 ? -17.272 -9.320 51.064 1.00 62.31 183 ASN A CA 1
ATOM 1400 C C . ASN A 1 183 ? -16.894 -9.278 52.558 1.00 62.31 183 ASN A C 1
ATOM 1402 O O . ASN A 1 183 ? -17.012 -10.290 53.238 1.00 62.31 183 ASN A O 1
ATOM 1406 N N . SER A 1 184 ? -16.392 -8.146 53.063 1.00 57.84 184 SER A N 1
ATOM 1407 C CA . SER A 1 184 ? -15.983 -7.980 54.466 1.00 57.84 184 SER A CA 1
ATOM 1408 C C . SER A 1 184 ? -17.004 -7.195 55.307 1.00 57.84 184 SER A C 1
ATOM 1410 O O . SER A 1 184 ? -16.702 -6.873 56.455 1.00 57.84 184 SER A O 1
ATOM 1412 N N . SER A 1 185 ? -18.165 -6.849 54.730 1.00 55.38 185 SER A N 1
ATOM 1413 C CA . SER A 1 185 ? -19.273 -6.131 55.391 1.00 55.38 185 SER A CA 1
ATOM 1414 C C . SER A 1 185 ? -20.547 -6.980 55.581 1.00 55.38 185 SER A C 1
ATOM 1416 O O . SER A 1 185 ? -21.586 -6.418 55.926 1.00 55.38 185 SER A O 1
ATOM 1418 N N . GLU A 1 186 ? -20.475 -8.299 55.375 1.00 47.25 186 GLU A N 1
ATOM 1419 C CA . GLU A 1 186 ? -21.457 -9.292 55.865 1.00 47.25 186 GLU A CA 1
ATOM 1420 C C . GLU A 1 186 ? -20.887 -10.039 57.077 1.00 47.25 186 GLU A C 1
ATOM 1422 O O . GLU A 1 186 ? -21.685 -10.371 57.983 1.00 47.25 186 GLU A O 1
#

Sequence (186 aa):
MFDSKNNNQKKLAYASLAAELSVQMDRTFTSKQLQDKWSTSKPSNPQPTGNKKATKVPSNYDIMLEYWSERKGLQRESLLSTDDESREAAMPNEILAVKKEDLEDDDGGRPSKKQRSSAEALESGLLAIKDGLVSLGQSLAVPAPSPPAPPVDSVSLTDVLKAIHDQSLIMTQLLNRMTNANNSSE

Mean predicted aligned error: 24.57 Å

pLDDT: mean 71.89, std 18.73, range [33.69, 96.25]